Protein AF-A0A542U9J7-F1 (afdb_monomer_lite)

pLDDT: mean 79.76, std 16.8, range [41.09, 98.62]

Structure (mmCIF, N/CA/C/O backbone):
data_AF-A0A542U9J7-F1
#
_entry.id   AF-A0A542U9J7-F1
#
loop_
_atom_site.group_PDB
_atom_site.id
_atom_site.type_symbol
_atom_site.label_atom_id
_atom_site.label_alt_id
_atom_site.label_comp_id
_atom_site.label_asym_id
_atom_site.label_entity_id
_atom_site.label_seq_id
_atom_site.pdbx_PDB_ins_code
_atom_site.Cartn_x
_atom_site.Cartn_y
_atom_site.Cartn_z
_atom_site.occupancy
_atom_site.B_iso_or_equiv
_atom_site.auth_seq_id
_atom_site.auth_comp_id
_atom_site.auth_asym_id
_atom_site.auth_atom_id
_atom_site.pdbx_PDB_model_num
ATOM 1 N N . MET A 1 1 ? -35.632 -12.011 91.589 1.00 42.00 1 MET A N 1
ATOM 2 C CA . MET A 1 1 ? -35.021 -12.302 90.273 1.00 42.00 1 MET A CA 1
ATOM 3 C C . MET A 1 1 ? -36.016 -11.946 89.172 1.00 42.00 1 MET A C 1
ATOM 5 O O . MET A 1 1 ? -36.988 -12.665 89.006 1.00 42.00 1 MET A O 1
ATOM 9 N N . ARG A 1 2 ? -35.834 -10.827 88.462 1.00 41.09 2 ARG A N 1
ATOM 10 C CA . ARG A 1 2 ? -36.598 -10.492 87.246 1.00 41.09 2 ARG A CA 1
ATOM 11 C C . ARG A 1 2 ? -35.637 -9.842 86.249 1.00 41.09 2 ARG A C 1
ATOM 13 O O . ARG A 1 2 ? -35.130 -8.757 86.505 1.00 41.09 2 ARG A O 1
ATOM 20 N N . ARG A 1 3 ? -35.328 -10.577 85.178 1.00 48.44 3 ARG A N 1
ATOM 21 C CA . ARG A 1 3 ? -34.506 -10.151 84.039 1.00 48.44 3 ARG A CA 1
ATOM 22 C C . ARG A 1 3 ? -35.382 -9.305 83.110 1.00 48.44 3 ARG A C 1
ATOM 24 O O . ARG A 1 3 ? -36.470 -9.754 82.761 1.00 48.44 3 ARG A O 1
ATOM 31 N N . VAL A 1 4 ? -34.918 -8.122 82.714 1.00 47.53 4 VAL A N 1
ATOM 32 C CA . VAL A 1 4 ? -35.524 -7.331 81.631 1.00 47.53 4 VAL A CA 1
ATOM 33 C C . VAL A 1 4 ? -34.651 -7.534 80.396 1.00 47.53 4 VAL A C 1
ATOM 35 O O . VAL A 1 4 ? -33.446 -7.299 80.446 1.00 47.53 4 VAL A O 1
ATOM 38 N N . GLY A 1 5 ? -35.251 -8.092 79.344 1.00 42.84 5 GLY A N 1
ATOM 39 C CA . GLY A 1 5 ? -34.585 -8.485 78.105 1.00 42.84 5 GLY A CA 1
ATOM 40 C C . GLY A 1 5 ? -34.333 -7.309 77.165 1.00 42.84 5 GLY A C 1
ATOM 41 O O . GLY A 1 5 ? -35.138 -6.387 77.065 1.00 42.84 5 GLY A O 1
ATOM 42 N N . THR A 1 6 ? -33.202 -7.373 76.474 1.00 47.16 6 THR A N 1
ATOM 43 C CA . THR A 1 6 ? -32.787 -6.499 75.377 1.00 47.16 6 THR A CA 1
ATOM 44 C C . THR A 1 6 ? -33.650 -6.739 74.136 1.00 47.16 6 THR A C 1
ATOM 46 O O . THR A 1 6 ? -33.759 -7.865 73.653 1.00 47.16 6 THR A O 1
ATOM 49 N N . ALA A 1 7 ? -34.257 -5.678 73.601 1.00 47.75 7 ALA A N 1
ATOM 50 C CA . ALA A 1 7 ? -34.942 -5.708 72.313 1.00 47.75 7 ALA A CA 1
ATOM 51 C C . ALA A 1 7 ? -33.919 -5.555 71.175 1.00 47.75 7 ALA A C 1
ATOM 53 O O . ALA A 1 7 ? -33.160 -4.588 71.145 1.00 47.75 7 ALA A O 1
ATOM 54 N N . VAL A 1 8 ? -33.902 -6.509 70.243 1.00 48.94 8 VAL A N 1
ATOM 55 C CA . VAL A 1 8 ? -33.137 -6.442 68.991 1.00 48.94 8 VAL A CA 1
ATOM 56 C C . VAL A 1 8 ? -34.070 -5.920 67.899 1.00 48.94 8 VAL A C 1
ATOM 58 O O . VAL A 1 8 ? -35.086 -6.546 67.606 1.00 48.94 8 VAL A O 1
ATOM 61 N N . LEU A 1 9 ? -33.734 -4.774 67.304 1.00 42.53 9 LEU A N 1
ATOM 62 C CA . LEU A 1 9 ? -34.382 -4.259 66.096 1.00 42.53 9 LEU A CA 1
ATOM 63 C C . LEU A 1 9 ? -33.695 -4.855 64.859 1.00 42.53 9 LEU A C 1
ATOM 65 O O . LEU A 1 9 ? -32.523 -4.588 64.605 1.00 42.53 9 LEU A O 1
ATOM 69 N N . LEU A 1 10 ? -34.439 -5.644 64.084 1.00 44.66 10 LEU A N 1
ATOM 70 C CA . LEU A 1 10 ? -34.073 -6.079 62.735 1.00 44.66 10 LEU A CA 1
ATOM 71 C C . LEU A 1 10 ? -34.612 -5.061 61.722 1.00 44.66 10 LEU A C 1
ATOM 73 O O . LEU A 1 10 ? -35.824 -4.937 61.555 1.00 44.66 10 LEU A O 1
ATOM 77 N N . ALA A 1 11 ? -33.721 -4.341 61.042 1.00 50.03 11 ALA A N 1
ATOM 78 C CA . ALA A 1 11 ? -34.072 -3.503 59.899 1.00 50.03 11 ALA A CA 1
ATOM 79 C C . ALA A 1 11 ? -33.969 -4.333 58.609 1.00 50.03 11 ALA A C 1
ATOM 81 O O . ALA A 1 11 ? -32.883 -4.757 58.219 1.00 50.03 11 ALA A O 1
ATOM 82 N N . VAL A 1 12 ? -35.105 -4.579 57.954 1.00 52.44 12 VAL A N 1
ATOM 83 C CA . VAL A 1 12 ? -35.177 -5.214 56.630 1.00 52.44 12 VAL A CA 1
ATOM 84 C C . VAL A 1 12 ? -35.015 -4.124 55.571 1.00 52.44 12 VAL A C 1
ATOM 86 O O . VAL A 1 12 ? -35.875 -3.257 55.441 1.00 52.44 12 VAL A O 1
ATOM 89 N N . ALA A 1 13 ? -33.916 -4.152 54.816 1.00 55.12 13 ALA A N 1
ATOM 90 C CA . ALA A 1 13 ? -33.718 -3.282 53.660 1.00 55.12 13 ALA A CA 1
ATOM 91 C C . ALA A 1 13 ? -34.294 -3.957 52.403 1.00 55.12 13 ALA A C 1
ATOM 93 O O . ALA A 1 13 ? -33.786 -4.988 51.962 1.00 55.12 13 ALA A O 1
ATOM 94 N N . LEU A 1 14 ? -35.358 -3.388 51.827 1.00 49.91 14 LEU A N 1
ATOM 95 C CA . LEU A 1 14 ? -35.863 -3.787 50.511 1.00 49.91 14 LEU A CA 1
ATOM 96 C C . LEU A 1 14 ? -34.885 -3.300 49.432 1.00 49.91 14 LEU A C 1
ATOM 98 O O . LEU A 1 14 ? -34.768 -2.100 49.187 1.00 49.91 14 LEU A O 1
ATOM 102 N N . GLY A 1 15 ? -34.184 -4.230 48.785 1.00 51.66 15 GLY A N 1
ATOM 103 C CA . GLY A 1 15 ? -33.348 -3.942 47.622 1.00 51.66 15 GLY A CA 1
ATOM 104 C C . GLY A 1 15 ? -34.207 -3.666 46.390 1.00 51.66 15 GLY A C 1
ATOM 105 O O . GLY A 1 15 ? -34.817 -4.581 45.843 1.00 51.66 15 GLY A O 1
ATOM 106 N N . ALA A 1 16 ? -34.250 -2.410 45.944 1.00 57.47 16 ALA A N 1
ATOM 107 C CA . ALA A 1 16 ? -34.792 -2.053 44.639 1.00 57.47 16 ALA A CA 1
ATOM 108 C C . ALA A 1 16 ? -33.795 -2.485 43.552 1.00 57.47 16 ALA A C 1
ATOM 110 O O . ALA A 1 16 ? -32.713 -1.913 43.419 1.00 57.47 16 ALA A O 1
ATOM 111 N N . THR A 1 17 ? -34.141 -3.511 42.780 1.00 56.59 17 THR A N 1
ATOM 112 C CA . THR A 1 17 ? -33.381 -3.920 41.598 1.00 56.59 17 THR A CA 1
ATOM 113 C C . THR A 1 17 ? -33.649 -2.932 40.460 1.00 56.59 17 THR A C 1
ATOM 115 O O . THR A 1 17 ? -34.648 -3.030 39.753 1.00 56.59 17 THR A O 1
ATOM 118 N N . LEU A 1 18 ? -32.761 -1.949 40.276 1.00 49.31 18 LEU A N 1
ATOM 119 C CA . LEU A 1 18 ? -32.784 -1.091 39.090 1.00 49.31 18 LEU A CA 1
ATOM 120 C C . LEU A 1 18 ? -32.340 -1.907 37.868 1.00 49.31 18 LEU A C 1
ATOM 122 O O . LEU A 1 18 ? -31.149 -2.123 37.651 1.00 49.31 18 LEU A O 1
ATOM 126 N N . THR A 1 19 ? -33.287 -2.335 37.037 1.00 53.31 19 THR A N 1
ATOM 127 C CA . THR A 1 19 ? -32.990 -2.793 35.677 1.00 53.31 19 THR A CA 1
ATOM 128 C C . THR A 1 19 ? -32.756 -1.562 34.804 1.00 53.31 19 THR A C 1
ATOM 130 O O . THR A 1 19 ? -33.692 -1.022 34.215 1.00 53.31 19 THR A O 1
ATOM 133 N N . ALA A 1 20 ? -31.521 -1.059 34.769 1.00 51.50 20 ALA A N 1
ATOM 134 C CA . ALA A 1 20 ? -31.159 0.032 33.873 1.00 51.50 20 ALA A CA 1
ATOM 135 C C . ALA A 1 20 ? -31.260 -0.457 32.419 1.00 51.50 20 ALA A C 1
ATOM 137 O O . ALA A 1 20 ? -30.464 -1.280 31.968 1.00 51.50 20 ALA A O 1
ATOM 138 N N . THR A 1 21 ? -32.257 0.029 31.680 1.00 53.38 21 THR A N 1
ATOM 139 C CA . THR A 1 21 ? -32.303 -0.120 30.223 1.00 53.38 21 THR A CA 1
ATOM 140 C C . THR A 1 21 ? -31.124 0.649 29.624 1.00 53.38 21 THR A C 1
ATOM 142 O O . THR A 1 21 ? -30.977 1.829 29.955 1.00 53.38 21 THR A O 1
ATOM 145 N N . PRO A 1 22 ? -30.290 0.047 28.756 1.00 57.44 22 PRO A N 1
ATOM 146 C CA . PRO A 1 22 ? -29.196 0.778 28.132 1.00 57.44 22 PRO A CA 1
ATOM 147 C C . PRO A 1 22 ? -29.770 1.932 27.303 1.00 57.44 22 PRO A C 1
ATOM 149 O O . PRO A 1 22 ? -30.598 1.719 26.414 1.00 57.44 22 PRO A O 1
ATOM 152 N N . ALA A 1 23 ? -29.356 3.158 27.619 1.00 48.00 23 ALA A N 1
ATOM 153 C CA . ALA A 1 23 ? -29.709 4.334 26.840 1.00 48.00 23 ALA A CA 1
ATOM 154 C C . ALA A 1 23 ? -29.014 4.239 25.474 1.00 48.00 23 ALA A C 1
ATOM 156 O O . ALA A 1 23 ? -27.787 4.260 25.398 1.00 48.00 23 ALA A O 1
ATOM 157 N N . ARG A 1 24 ? -29.793 4.110 24.394 1.00 52.44 24 ARG A N 1
ATOM 158 C CA . ARG A 1 24 ? -29.279 4.235 23.027 1.00 52.44 24 ARG A CA 1
ATOM 159 C C . ARG A 1 24 ? -29.248 5.709 22.645 1.00 52.44 24 ARG A C 1
ATOM 161 O O . ARG A 1 24 ? -30.277 6.378 22.674 1.00 52.44 24 ARG A O 1
ATOM 168 N N . ALA A 1 25 ? -28.066 6.214 22.313 1.00 53.56 25 ALA A N 1
ATOM 169 C CA . ALA A 1 25 ? -27.900 7.549 21.759 1.00 53.56 25 ALA A CA 1
ATOM 170 C C . ALA A 1 25 ? -28.110 7.497 20.237 1.00 53.56 25 ALA A C 1
ATOM 172 O O . ALA A 1 25 ? -27.150 7.504 19.472 1.00 53.56 25 ALA A O 1
ATOM 173 N N . ASP A 1 26 ? -29.366 7.430 19.795 1.00 50.00 26 ASP A N 1
ATOM 174 C CA . ASP A 1 26 ? -29.700 7.542 18.374 1.00 50.00 26 ASP A CA 1
ATOM 175 C C . ASP A 1 26 ? -29.824 9.027 17.981 1.00 50.00 26 ASP A C 1
ATOM 177 O O . ASP A 1 26 ? -30.672 9.753 18.498 1.00 50.00 26 ASP A O 1
ATOM 181 N N . GLY A 1 27 ? -28.986 9.494 17.043 1.00 52.22 27 GLY A N 1
ATOM 182 C CA . GLY A 1 27 ? -29.298 10.681 16.226 1.00 52.22 27 GLY A CA 1
ATOM 183 C C . GLY A 1 27 ? -28.497 11.975 16.434 1.00 52.22 27 GLY A C 1
ATOM 184 O O . GLY A 1 27 ? -28.837 12.983 15.813 1.00 52.22 27 GLY A O 1
ATOM 185 N N . ALA A 1 28 ? -27.424 12.007 17.230 1.00 57.47 28 ALA A N 1
ATOM 186 C CA . ALA A 1 28 ? -26.587 13.21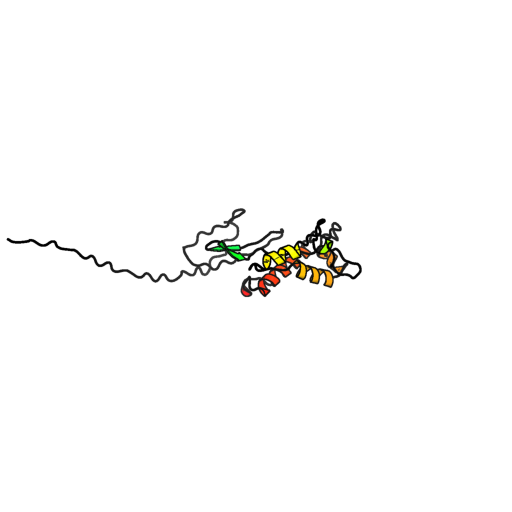0 17.318 1.00 57.47 28 ALA A CA 1
ATOM 187 C C . ALA A 1 28 ? -25.651 13.348 16.097 1.00 57.47 28 ALA A C 1
ATOM 189 O O . ALA A 1 28 ? -24.957 12.408 15.708 1.00 57.47 28 ALA A O 1
ATOM 190 N N . ARG A 1 29 ? -25.605 14.549 15.501 1.00 59.44 29 ARG A N 1
ATOM 191 C CA . ARG A 1 29 ? -24.630 14.934 14.463 1.00 59.44 29 ARG A CA 1
ATOM 192 C C . ARG A 1 29 ? -23.219 14.599 14.956 1.00 59.44 29 ARG A C 1
ATOM 194 O O . ARG A 1 29 ? -22.883 14.998 16.067 1.00 59.44 29 ARG A O 1
ATOM 201 N N . SER A 1 30 ? -22.408 13.897 14.148 1.00 59.28 30 SER A N 1
ATOM 202 C CA . SER A 1 30 ? -21.044 13.517 14.544 1.00 59.28 30 SER A CA 1
ATOM 203 C C . SER A 1 30 ? -20.314 14.737 15.117 1.00 59.28 30 SER A C 1
ATOM 205 O O . SER A 1 30 ? -20.177 15.726 14.391 1.00 59.28 30 SER A O 1
ATOM 207 N N . PRO A 1 31 ? -19.837 14.689 16.373 1.00 63.81 31 PRO A N 1
ATOM 208 C CA . PRO A 1 31 ? -19.303 15.861 17.073 1.00 63.81 31 PRO A CA 1
ATOM 209 C C . PRO A 1 31 ? -18.008 16.439 16.465 1.00 63.81 31 PRO A C 1
ATOM 211 O O . PRO A 1 31 ? -17.494 17.447 16.945 1.00 63.81 31 PRO A O 1
ATOM 214 N N . GLY A 1 32 ? -17.528 15.864 15.355 1.00 64.19 32 GLY A N 1
ATOM 215 C CA . GLY A 1 32 ? -16.431 16.382 14.546 1.00 64.19 32 GLY A CA 1
ATOM 216 C C . GLY A 1 32 ? -15.100 16.406 15.293 1.00 64.19 32 GLY A C 1
ATOM 217 O O . GLY A 1 32 ? -14.996 15.987 16.441 1.00 64.19 32 GLY A O 1
ATOM 218 N N . ILE A 1 33 ? -14.061 16.913 14.629 1.00 71.31 33 ILE A N 1
ATOM 219 C CA . ILE A 1 33 ? -12.724 17.045 15.232 1.00 71.31 33 ILE A CA 1
ATOM 220 C C . ILE A 1 33 ? -12.553 18.334 16.051 1.00 71.31 33 ILE A C 1
ATOM 222 O O . ILE A 1 33 ? -11.471 18.602 16.557 1.00 71.31 33 ILE A O 1
ATOM 226 N N . ALA A 1 34 ? -13.602 19.156 16.167 1.00 71.31 34 ALA A N 1
ATOM 227 C CA . ALA A 1 34 ? -13.535 20.452 16.846 1.00 71.31 34 ALA A CA 1
ATOM 228 C C . ALA A 1 34 ? -13.266 20.323 18.356 1.00 71.31 34 ALA A C 1
ATOM 230 O O . ALA A 1 34 ? -12.690 21.226 18.950 1.00 71.31 34 ALA A O 1
ATOM 231 N N . ASN A 1 35 ? -13.634 19.184 18.952 1.00 71.44 35 ASN A N 1
ATOM 232 C CA . ASN A 1 35 ? -13.383 18.861 20.361 1.00 71.44 35 ASN A CA 1
ATOM 233 C C . ASN A 1 35 ? -12.150 17.956 20.543 1.00 71.44 35 ASN A C 1
ATOM 235 O O . ASN A 1 35 ? -12.051 17.204 21.516 1.00 71.44 35 ASN A O 1
ATOM 239 N N . CYS A 1 36 ? -11.227 17.990 19.579 1.00 78.81 36 CYS A N 1
ATOM 240 C CA . CYS A 1 36 ? -9.985 17.236 19.614 1.00 78.81 36 CYS A CA 1
ATOM 241 C C . CYS A 1 36 ? -8.783 18.151 19.847 1.00 78.81 36 CYS A C 1
ATOM 243 O O . CYS A 1 36 ? -8.650 19.222 19.261 1.00 78.81 36 CYS A O 1
ATOM 245 N N . THR A 1 37 ? -7.878 17.677 20.689 1.00 79.62 37 THR A N 1
ATOM 246 C CA . THR A 1 37 ? -6.488 18.121 20.781 1.00 79.62 37 THR A CA 1
ATOM 247 C C . THR A 1 37 ? -5.627 17.334 19.787 1.00 79.62 37 THR A C 1
ATOM 249 O O . THR A 1 37 ? -6.118 16.445 19.090 1.00 79.62 37 THR A O 1
ATOM 252 N N . THR A 1 38 ? -4.321 17.606 19.757 1.00 71.50 38 THR A N 1
ATOM 253 C CA . THR A 1 38 ? -3.349 16.865 18.937 1.00 71.50 38 THR A CA 1
ATOM 254 C C . THR A 1 38 ? -3.358 15.353 19.190 1.00 71.50 38 THR A C 1
ATOM 256 O O . THR A 1 38 ? -3.011 14.591 18.293 1.00 71.50 38 THR A O 1
ATOM 259 N N . THR A 1 39 ? -3.732 14.902 20.393 1.00 71.50 39 THR A N 1
ATOM 260 C CA . THR A 1 39 ? -3.612 13.489 20.797 1.00 71.50 39 THR A CA 1
ATOM 261 C C . THR A 1 39 ? -4.887 12.878 21.374 1.00 71.50 39 THR A C 1
ATOM 263 O O . THR A 1 39 ? -4.927 11.668 21.581 1.00 71.50 39 THR A O 1
ATOM 266 N N . ALA A 1 40 ? -5.929 13.669 21.638 1.00 74.12 40 ALA A N 1
ATOM 267 C CA . ALA A 1 40 ? -7.152 13.178 22.271 1.00 74.12 40 ALA A CA 1
ATOM 268 C C . ALA A 1 40 ? -8.387 13.981 21.858 1.00 74.12 40 ALA A C 1
ATOM 270 O O . ALA A 1 40 ? -8.348 15.210 21.831 1.00 74.12 40 ALA A O 1
ATOM 271 N N . CYS A 1 41 ? -9.495 13.282 21.613 1.00 76.88 41 CYS A N 1
ATOM 272 C CA . CYS A 1 41 ? -10.828 13.859 21.454 1.00 76.88 41 CYS A CA 1
ATOM 273 C C . CYS A 1 41 ? -11.669 13.548 22.692 1.00 76.88 41 CYS A C 1
ATOM 275 O O . CYS A 1 41 ? -11.697 12.397 23.130 1.00 76.88 41 CYS A O 1
ATOM 277 N N . HIS A 1 42 ? -12.377 14.544 23.226 1.00 76.62 42 HIS A N 1
ATOM 278 C CA . HIS A 1 42 ? -13.311 14.355 24.337 1.00 76.62 42 HIS A CA 1
ATOM 279 C C . HIS A 1 42 ? -14.725 14.746 23.913 1.00 76.62 42 HIS A C 1
ATOM 281 O O . HIS A 1 42 ? -14.934 15.778 23.278 1.00 76.62 42 HIS A O 1
ATOM 287 N N . PHE A 1 43 ? -15.699 13.916 24.280 1.00 78.69 43 PHE A N 1
ATOM 288 C CA . PHE A 1 43 ? -17.110 14.138 23.989 1.00 78.69 43 PHE A CA 1
ATOM 289 C C . PHE A 1 43 ? -17.902 14.027 25.289 1.00 78.69 43 PHE A C 1
ATOM 291 O O . PHE A 1 43 ? -17.767 13.036 26.004 1.00 78.69 43 PHE A O 1
ATOM 298 N N . ASP A 1 44 ? -18.699 15.050 25.593 1.00 80.88 44 ASP A N 1
ATOM 299 C CA . ASP A 1 44 ? -19.576 15.073 26.763 1.00 80.88 44 ASP A CA 1
ATOM 300 C C . ASP A 1 44 ? -20.868 14.312 26.435 1.00 80.88 44 ASP A C 1
ATOM 302 O O . ASP A 1 44 ? -21.792 14.842 25.815 1.00 80.88 44 ASP A O 1
ATOM 306 N N . VAL A 1 45 ? -20.875 13.017 26.752 1.00 80.25 45 VAL A N 1
ATOM 307 C CA . VAL A 1 45 ? -22.009 12.104 26.564 1.00 80.25 45 VAL A CA 1
ATOM 308 C C . VAL A 1 45 ? -22.360 11.444 27.904 1.00 80.25 45 VAL A C 1
ATOM 310 O O . VAL A 1 45 ? -21.476 11.300 28.751 1.00 80.25 45 VAL A O 1
ATOM 313 N N . PRO A 1 46 ? -23.627 11.039 28.131 1.00 84.25 46 PRO A N 1
ATOM 314 C CA . PRO A 1 46 ? -24.008 10.317 29.345 1.00 84.25 46 PRO A CA 1
ATOM 315 C C . PRO A 1 46 ? -23.167 9.044 29.600 1.00 84.25 46 PRO A C 1
ATOM 317 O O . PRO A 1 46 ? -22.438 8.571 28.737 1.00 84.25 46 PRO A O 1
ATOM 320 N N . PRO A 1 47 ? -23.247 8.420 30.780 1.00 81.31 47 PRO A N 1
ATOM 321 C CA . PRO A 1 47 ? -22.696 7.078 30.957 1.00 81.31 47 PRO A CA 1
ATOM 322 C C . PRO A 1 47 ? -23.482 6.049 30.124 1.00 81.31 47 PRO A C 1
ATOM 324 O O . PRO A 1 47 ? -24.713 6.021 30.180 1.00 81.31 47 PRO A O 1
ATOM 327 N N . GLY A 1 48 ? -22.793 5.177 29.381 1.00 82.06 48 GLY A N 1
ATOM 328 C CA . GLY A 1 48 ? -23.445 4.157 28.553 1.00 82.06 48 GLY A CA 1
ATOM 329 C C . GLY A 1 48 ? -22.497 3.364 27.651 1.00 82.06 48 GLY A C 1
ATOM 330 O O . GLY A 1 48 ? -21.286 3.582 27.647 1.00 82.06 48 GLY A O 1
ATOM 331 N N . THR A 1 49 ? -23.064 2.431 26.884 1.00 80.62 49 THR A N 1
ATOM 332 C CA . THR A 1 49 ? -22.370 1.717 25.802 1.00 80.62 49 THR A CA 1
ATOM 333 C C . THR A 1 49 ? -22.570 2.478 24.498 1.00 80.62 49 THR A C 1
ATOM 335 O O . THR A 1 49 ? -23.701 2.813 24.150 1.00 80.62 49 THR A O 1
ATOM 338 N N . TYR A 1 50 ? -21.480 2.730 23.777 1.00 77.75 50 TYR A N 1
ATOM 339 C CA . TYR A 1 50 ? -21.475 3.567 22.581 1.00 77.75 50 TYR A CA 1
ATOM 340 C C . TYR A 1 50 ? -20.947 2.816 21.365 1.00 77.75 50 TYR A C 1
ATOM 342 O O . TYR A 1 50 ? -19.886 2.197 21.434 1.00 77.75 50 TYR A O 1
ATOM 350 N N . ASP A 1 51 ? -21.639 2.967 20.236 1.00 76.19 51 ASP A N 1
ATOM 351 C CA . ASP A 1 51 ? -21.102 2.626 18.923 1.00 76.19 51 ASP A CA 1
ATOM 352 C C . ASP A 1 51 ? -20.267 3.805 18.409 1.00 76.19 51 ASP A C 1
ATOM 354 O O . ASP A 1 51 ? -20.786 4.857 18.028 1.00 76.19 51 ASP A O 1
ATOM 358 N N . VAL A 1 52 ? -18.943 3.647 18.426 1.00 77.25 52 VAL A N 1
ATOM 359 C CA . VAL A 1 52 ? -18.004 4.693 18.008 1.00 77.25 52 VAL A CA 1
ATOM 360 C C . VAL A 1 52 ? -17.545 4.428 16.578 1.00 77.25 52 VAL A C 1
ATOM 362 O O . VAL A 1 52 ? -16.852 3.452 16.305 1.00 77.25 52 VAL A O 1
ATOM 365 N N . THR A 1 53 ? -17.890 5.331 15.659 1.00 75.69 53 THR A N 1
ATOM 366 C CA . THR A 1 53 ? -17.365 5.318 14.285 1.00 75.69 53 THR A CA 1
ATOM 367 C C . THR A 1 53 ? -16.261 6.362 14.141 1.00 75.69 53 THR A C 1
ATOM 369 O O . THR A 1 53 ? -16.502 7.553 14.341 1.00 75.69 53 THR A O 1
ATOM 372 N N . VAL A 1 54 ? -15.060 5.933 13.749 1.00 77.00 54 VAL A N 1
ATOM 373 C CA . VAL A 1 54 ? -13.917 6.815 13.465 1.00 77.00 54 VAL A CA 1
ATOM 374 C C . VAL A 1 54 ? -13.516 6.729 11.997 1.00 77.00 54 VAL A C 1
ATOM 376 O O . VAL A 1 54 ? -13.612 5.674 11.374 1.00 77.00 54 VAL A O 1
ATOM 379 N N . ARG A 1 55 ? -13.042 7.844 11.433 1.00 77.19 55 ARG A N 1
ATOM 380 C CA . ARG A 1 55 ? -12.399 7.864 10.115 1.00 77.19 55 ARG A CA 1
ATOM 381 C C . ARG A 1 55 ? -10.895 7.984 10.312 1.00 77.19 55 ARG A C 1
ATOM 383 O O . ARG A 1 55 ? -10.434 8.993 10.836 1.00 77.19 55 ARG A O 1
ATOM 390 N N . LEU A 1 56 ? -10.169 6.959 9.885 1.00 76.94 56 LEU A N 1
ATOM 391 C CA . LEU A 1 56 ? -8.716 6.868 9.997 1.00 76.94 56 LEU A CA 1
ATOM 392 C C . LEU A 1 56 ? -8.048 7.296 8.688 1.00 76.94 56 LEU A C 1
ATOM 394 O O . LEU A 1 56 ? -8.618 7.117 7.610 1.00 76.94 56 LEU A O 1
ATOM 398 N N . GLY A 1 57 ? -6.835 7.836 8.799 1.00 70.88 57 GLY A N 1
ATOM 399 C CA . GLY A 1 57 ? -6.053 8.327 7.667 1.00 70.88 57 GLY A CA 1
ATOM 400 C C . GLY A 1 57 ? -6.399 9.756 7.228 1.00 70.88 57 GLY A C 1
ATOM 401 O O . GLY A 1 57 ? -7.443 10.323 7.556 1.00 70.88 57 GLY A O 1
ATOM 402 N N . GLY A 1 58 ? -5.481 10.350 6.468 1.00 70.00 58 GLY A N 1
ATOM 403 C CA . GLY A 1 58 ? -5.575 11.701 5.921 1.00 70.00 58 GLY A CA 1
ATOM 404 C C . GLY A 1 58 ? -4.615 11.878 4.743 1.00 70.00 58 GLY A C 1
ATOM 405 O O . GLY A 1 58 ? -4.034 10.911 4.264 1.00 70.00 58 GLY A O 1
ATOM 406 N N . ALA A 1 59 ? -4.428 13.113 4.270 1.00 63.72 59 ALA A N 1
ATOM 407 C CA . ALA A 1 59 ? -3.508 13.396 3.158 1.00 63.72 59 ALA A CA 1
ATOM 408 C C . ALA A 1 59 ? -2.020 13.175 3.513 1.00 63.72 59 ALA A C 1
ATOM 410 O O . ALA A 1 59 ? -1.161 13.181 2.635 1.00 63.72 59 ALA A O 1
ATOM 411 N N . THR A 1 60 ? -1.715 13.006 4.799 1.00 60.78 60 THR A N 1
ATOM 412 C CA . THR A 1 60 ? -0.371 12.794 5.338 1.00 60.78 60 THR A CA 1
ATOM 413 C C . THR A 1 60 ? -0.224 11.367 5.850 1.00 60.78 60 THR A C 1
ATOM 415 O O . THR A 1 60 ? -1.158 10.827 6.442 1.00 60.78 60 THR A O 1
ATOM 418 N N . ALA A 1 61 ? 0.959 10.778 5.677 1.00 62.19 61 ALA A N 1
ATOM 419 C CA . ALA A 1 61 ? 1.266 9.457 6.217 1.00 62.19 61 ALA A CA 1
ATOM 420 C C . ALA A 1 61 ? 1.186 9.445 7.756 1.00 62.19 61 ALA A C 1
ATOM 422 O O . ALA A 1 61 ? 1.672 10.367 8.413 1.00 62.19 61 ALA A O 1
ATOM 423 N N . SER A 1 62 ? 0.592 8.394 8.322 1.00 65.62 62 SER A N 1
ATOM 424 C CA . SER A 1 62 ? 0.460 8.192 9.769 1.00 65.62 62 SER A CA 1
ATOM 425 C C . SER A 1 62 ? 0.450 6.705 10.114 1.00 65.62 62 SER A C 1
ATOM 427 O O . SER A 1 62 ? -0.162 5.921 9.390 1.00 65.62 62 SER A O 1
ATOM 429 N N . GLY A 1 63 ? 1.055 6.343 11.246 1.00 67.81 63 GLY A N 1
ATOM 430 C CA . GLY A 1 63 ? 0.759 5.083 11.931 1.00 67.81 63 GLY A CA 1
ATOM 431 C C . GLY A 1 63 ? -0.624 5.139 12.581 1.00 67.81 63 GLY A C 1
ATOM 432 O O . GLY A 1 63 ? -1.103 6.224 12.929 1.00 67.81 63 GLY A O 1
ATOM 433 N N . THR A 1 64 ? -1.332 4.016 12.678 1.00 73.25 64 THR A N 1
ATOM 434 C CA . THR A 1 64 ? -2.682 3.993 13.260 1.00 73.25 64 THR A CA 1
ATOM 435 C C . THR A 1 64 ? -2.932 2.705 14.024 1.00 73.25 64 THR A C 1
ATOM 437 O O . THR A 1 64 ? -3.041 1.631 13.440 1.00 73.25 64 THR A O 1
ATOM 440 N N . SER A 1 65 ? -3.124 2.851 15.330 1.00 75.62 65 SER A N 1
ATOM 441 C CA . SER A 1 65 ? -3.671 1.832 16.219 1.00 75.62 65 SER A CA 1
ATOM 442 C C . SER A 1 65 ? -4.895 2.385 16.944 1.00 75.62 65 SER A C 1
ATOM 444 O O . SER A 1 65 ? -5.028 3.594 17.149 1.00 75.62 65 SER A O 1
ATOM 446 N N . ILE A 1 66 ? -5.809 1.499 17.333 1.00 78.25 66 ILE A N 1
ATOM 447 C CA . ILE A 1 66 ? -6.951 1.847 18.183 1.00 78.25 66 ILE A CA 1
ATOM 448 C C . ILE A 1 66 ? -6.942 0.914 19.381 1.00 78.25 66 ILE A C 1
ATOM 450 O O . ILE A 1 66 ? -6.906 -0.306 19.229 1.00 78.25 66 ILE A O 1
ATOM 454 N N . THR A 1 67 ? -7.046 1.493 20.574 1.00 78.06 67 THR A N 1
ATOM 455 C CA . THR A 1 67 ? -7.339 0.752 21.800 1.00 78.06 67 THR A CA 1
ATOM 456 C C . THR A 1 67 ? -8.651 1.246 22.400 1.00 78.06 67 THR A C 1
ATOM 458 O O . THR A 1 67 ? -9.004 2.418 22.279 1.00 78.06 67 THR A O 1
ATOM 461 N N . GLY A 1 68 ? -9.396 0.328 23.001 1.00 77.50 68 GLY A N 1
ATOM 462 C CA . GLY A 1 68 ? -10.610 0.582 23.768 1.00 77.50 68 GLY A CA 1
ATOM 463 C C . GLY A 1 68 ? -10.435 0.103 25.204 1.00 77.50 68 GLY A C 1
ATOM 464 O O . GLY A 1 68 ? -9.330 -0.264 25.596 1.00 77.50 68 GLY A O 1
ATOM 465 N N . GLU A 1 69 ? -11.520 0.127 25.978 1.00 81.81 69 GLU A N 1
ATOM 466 C CA . GLU A 1 69 ? -11.643 -0.352 27.365 1.00 81.81 69 GLU A CA 1
ATOM 467 C C . GLU A 1 69 ? -10.489 -1.248 27.865 1.00 81.81 69 GLU A C 1
ATOM 469 O O . GLU A 1 69 ? -10.191 -2.299 27.294 1.00 81.81 69 GLU A O 1
ATOM 474 N N . THR A 1 70 ? -9.833 -0.831 28.953 1.00 79.8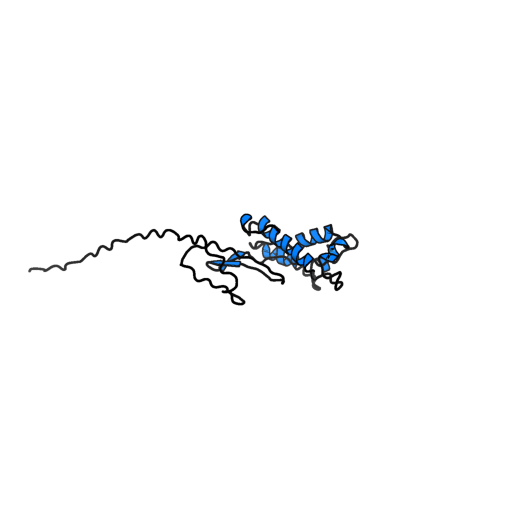1 70 THR A N 1
ATOM 475 C CA . THR A 1 70 ? -8.714 -1.568 29.577 1.00 79.81 70 THR A CA 1
ATOM 476 C C . THR A 1 70 ? -7.552 -1.850 28.605 1.00 79.81 70 THR A C 1
ATOM 478 O O . THR A 1 70 ? -6.875 -2.869 28.694 1.00 79.81 70 THR A O 1
ATOM 481 N N . ARG A 1 71 ? -7.289 -0.918 27.673 1.00 75.88 71 ARG A N 1
ATOM 482 C CA . ARG A 1 71 ? -6.247 -1.016 26.627 1.00 75.88 71 ARG A CA 1
ATOM 483 C C . ARG A 1 71 ? -6.420 -2.217 25.695 1.00 75.88 71 ARG A C 1
ATOM 485 O O . ARG A 1 71 ? -5.450 -2.678 25.094 1.00 75.88 71 ARG A O 1
ATOM 492 N N . ARG A 1 72 ? -7.643 -2.721 25.543 1.00 77.50 72 ARG A N 1
ATOM 493 C CA . ARG A 1 72 ? -7.935 -3.761 24.561 1.00 77.50 72 ARG A CA 1
ATOM 494 C C . ARG A 1 72 ? -7.641 -3.220 23.164 1.00 77.50 72 ARG A C 1
ATOM 496 O O . ARG A 1 72 ? -8.222 -2.213 22.768 1.00 77.50 72 ARG A O 1
ATOM 503 N N . SER A 1 73 ? -6.759 -3.879 22.417 1.00 75.12 73 SER A N 1
ATOM 504 C CA . SER A 1 73 ? -6.510 -3.527 21.016 1.00 75.12 73 SER A CA 1
ATOM 505 C C . SER A 1 73 ? -7.782 -3.761 20.198 1.00 75.12 73 SER A C 1
ATOM 507 O O . SER A 1 73 ? -8.301 -4.877 20.159 1.00 75.12 73 SER A O 1
ATOM 509 N N . LEU A 1 74 ? -8.314 -2.691 19.608 1.00 75.25 74 LEU A N 1
ATOM 510 C CA . LEU A 1 74 ? -9.440 -2.724 18.671 1.00 75.25 74 LEU A CA 1
ATOM 511 C C . LEU A 1 74 ? -8.946 -2.734 17.221 1.00 75.25 74 LEU A C 1
ATOM 513 O O . LEU A 1 74 ? -9.582 -3.336 16.367 1.00 75.25 74 LEU A O 1
ATOM 517 N N . LEU A 1 75 ? -7.809 -2.083 16.959 1.00 77.31 75 LEU A N 1
ATOM 518 C CA . LEU A 1 75 ? -7.093 -2.121 15.688 1.00 77.31 75 LEU A CA 1
ATOM 519 C C . LEU A 1 75 ? -5.589 -2.200 15.994 1.00 77.31 75 LEU A C 1
ATOM 521 O O . LEU A 1 75 ? -5.012 -1.182 16.394 1.00 77.31 75 LEU A O 1
ATOM 525 N N . PRO A 1 76 ? -4.955 -3.378 15.864 1.00 67.62 76 PRO A N 1
ATOM 526 C CA . PRO A 1 76 ? -3.522 -3.511 16.074 1.00 67.62 76 PRO A CA 1
ATOM 527 C C . PRO A 1 76 ? -2.747 -2.858 14.928 1.00 67.62 76 PRO A C 1
ATOM 529 O O . PRO A 1 76 ? -3.127 -2.955 13.763 1.00 67.62 76 PRO A O 1
ATOM 532 N N . GLU A 1 77 ? -1.627 -2.225 15.263 1.00 64.94 77 GLU A N 1
ATOM 533 C CA . GLU A 1 77 ? -0.675 -1.719 14.280 1.00 64.94 77 GLU A CA 1
ATOM 534 C C . GLU A 1 77 ? 0.428 -2.760 14.091 1.00 64.94 77 GLU A C 1
ATOM 536 O O . GLU A 1 77 ? 1.395 -2.822 14.847 1.00 64.94 77 GLU A O 1
ATOM 541 N N . THR A 1 78 ? 0.268 -3.644 13.108 1.00 67.69 78 THR A N 1
ATOM 542 C CA . THR A 1 78 ? 1.357 -4.531 12.679 1.00 67.69 78 THR A CA 1
ATOM 543 C C . THR A 1 78 ? 1.276 -4.728 11.174 1.00 67.69 78 THR A C 1
ATOM 545 O O . THR A 1 78 ? 0.624 -5.635 10.655 1.00 67.69 78 THR A O 1
ATOM 548 N N . ALA A 1 79 ? 1.933 -3.816 10.465 1.00 77.38 79 ALA A N 1
ATOM 549 C CA . ALA A 1 79 ? 2.138 -3.906 9.033 1.00 77.38 79 ALA A CA 1
ATOM 550 C C . ALA A 1 79 ? 3.613 -4.195 8.754 1.00 77.38 79 ALA A C 1
ATOM 552 O O . ALA A 1 79 ? 4.505 -3.541 9.298 1.00 77.38 79 ALA A O 1
ATOM 553 N N . VAL A 1 80 ? 3.870 -5.168 7.885 1.00 83.88 80 VAL A N 1
ATOM 554 C CA . VAL A 1 80 ? 5.201 -5.347 7.291 1.00 83.88 80 VAL A CA 1
ATOM 555 C C . VAL A 1 80 ? 5.479 -4.128 6.386 1.00 83.88 80 VAL A C 1
ATOM 557 O O . VAL A 1 80 ? 4.529 -3.602 5.810 1.00 83.88 80 VAL A O 1
ATOM 560 N N . PRO A 1 81 ? 6.713 -3.607 6.250 1.00 91.50 81 PRO A N 1
ATOM 561 C CA . PRO A 1 81 ? 6.992 -2.489 5.344 1.00 91.50 81 PRO A CA 1
ATOM 562 C C . PRO A 1 81 ? 6.608 -2.774 3.882 1.00 91.50 81 PRO A C 1
ATOM 564 O O . PRO A 1 81 ? 6.532 -3.919 3.442 1.00 91.50 81 PRO A O 1
ATOM 567 N N . ILE A 1 82 ? 6.410 -1.711 3.105 1.00 95.56 82 ILE A N 1
ATOM 568 C CA . ILE A 1 82 ? 6.223 -1.787 1.647 1.00 95.56 82 ILE A CA 1
ATOM 569 C C . ILE A 1 82 ? 7.547 -2.094 0.936 1.00 95.56 82 ILE A C 1
ATOM 571 O O . ILE A 1 82 ? 8.608 -1.735 1.445 1.00 95.56 82 ILE A O 1
ATOM 575 N N . VAL A 1 83 ? 7.501 -2.676 -0.266 1.00 97.69 83 VAL A N 1
ATOM 576 C CA . VAL A 1 83 ? 8.709 -2.898 -1.085 1.00 97.69 83 VAL A CA 1
ATOM 577 C C . VAL A 1 83 ? 9.299 -1.605 -1.654 1.00 97.69 83 VAL A C 1
ATOM 579 O O . VAL A 1 83 ? 8.583 -0.642 -1.954 1.00 97.69 83 VAL A O 1
ATOM 582 N N . ARG A 1 84 ? 10.615 -1.611 -1.901 1.00 98.06 84 ARG A N 1
ATOM 583 C CA . ARG A 1 84 ? 11.267 -0.618 -2.774 1.00 98.06 84 ARG A CA 1
ATOM 584 C C . ARG A 1 84 ? 11.186 -1.067 -4.233 1.00 98.06 84 ARG A C 1
ATOM 586 O O . ARG A 1 84 ? 11.350 -2.248 -4.525 1.00 98.06 84 ARG A O 1
ATOM 593 N N . ARG A 1 85 ? 11.012 -0.120 -5.162 1.00 97.88 85 ARG A N 1
ATOM 594 C CA . ARG A 1 85 ? 10.953 -0.354 -6.618 1.00 97.88 85 ARG A CA 1
ATOM 595 C C . ARG A 1 85 ? 12.341 -0.652 -7.202 1.00 97.88 85 ARG A C 1
ATOM 597 O O . ARG A 1 85 ? 12.887 0.134 -7.977 1.00 97.88 85 ARG A O 1
ATOM 604 N N . TRP A 1 86 ? 12.932 -1.769 -6.788 1.00 97.94 86 TRP A N 1
ATOM 605 C CA . TRP A 1 86 ? 14.262 -2.218 -7.195 1.00 97.94 86 TRP A CA 1
ATOM 606 C C . TRP A 1 86 ? 14.156 -3.534 -7.962 1.00 97.94 86 TRP A C 1
ATOM 608 O O . TRP A 1 86 ? 14.240 -4.612 -7.384 1.00 97.94 86 TRP A O 1
ATOM 618 N N . PHE A 1 87 ? 13.911 -3.435 -9.265 1.00 98.38 87 PHE A N 1
ATOM 619 C CA . PHE A 1 87 ? 13.715 -4.600 -10.121 1.00 98.38 87 PHE A CA 1
ATOM 620 C C . PHE A 1 87 ? 15.024 -5.327 -10.421 1.00 98.38 87 PHE A C 1
ATOM 622 O O . PHE A 1 87 ? 16.039 -4.709 -10.750 1.00 98.38 87 PHE A O 1
ATOM 629 N N . ASN A 1 88 ? 14.955 -6.650 -10.366 1.00 98.12 88 ASN A N 1
ATOM 630 C CA . ASN A 1 88 ? 15.896 -7.553 -11.003 1.00 98.12 88 ASN A CA 1
ATOM 631 C C . ASN A 1 88 ? 15.710 -7.523 -12.531 1.00 98.12 88 ASN A C 1
ATOM 633 O O . ASN A 1 88 ? 14.708 -7.030 -13.055 1.00 98.12 88 ASN A O 1
ATOM 637 N N . ALA A 1 89 ? 16.673 -8.092 -13.260 1.00 97.06 89 ALA A N 1
ATOM 638 C CA . ALA A 1 89 ? 16.603 -8.194 -14.720 1.00 97.06 89 ALA A CA 1
ATOM 639 C C . ALA A 1 89 ? 15.431 -9.065 -15.214 1.00 97.06 89 ALA A C 1
ATOM 641 O O . ALA A 1 89 ? 14.955 -8.873 -16.328 1.00 97.06 89 ALA A O 1
ATOM 642 N N . ASP A 1 90 ? 14.956 -9.994 -14.384 1.00 96.56 90 ASP A N 1
ATOM 643 C CA . ASP A 1 90 ? 13.806 -10.861 -14.658 1.00 96.56 90 ASP A CA 1
ATOM 644 C C . ASP A 1 90 ? 12.449 -10.202 -14.339 1.00 96.56 90 ASP A C 1
ATOM 646 O O . ASP A 1 90 ? 11.405 -10.823 -14.517 1.00 96.56 90 ASP A O 1
ATOM 650 N N . GLY A 1 91 ? 12.447 -8.943 -13.887 1.00 96.31 91 GLY A N 1
ATOM 651 C CA . GLY A 1 91 ? 11.232 -8.216 -13.527 1.00 96.31 91 GLY A CA 1
ATOM 652 C C . GLY A 1 91 ? 10.706 -8.515 -12.123 1.00 96.31 91 GLY A C 1
ATOM 653 O O . GLY A 1 91 ? 9.664 -7.975 -11.757 1.00 96.31 91 GLY A O 1
ATOM 654 N N . THR A 1 92 ? 11.424 -9.303 -11.321 1.00 98.00 92 THR A N 1
ATOM 655 C CA . THR A 1 92 ? 11.073 -9.548 -9.919 1.00 98.00 92 THR A CA 1
ATOM 656 C C . THR A 1 92 ? 11.673 -8.501 -8.979 1.00 98.00 92 THR A C 1
ATOM 658 O O . THR A 1 92 ? 12.615 -7.776 -9.306 1.00 98.00 92 THR A O 1
ATOM 661 N N . LEU A 1 93 ? 11.140 -8.443 -7.767 1.00 98.19 93 LEU A N 1
ATOM 662 C CA . LEU A 1 93 ? 11.646 -7.699 -6.618 1.00 98.19 93 LEU A CA 1
ATOM 663 C C . LEU A 1 93 ? 12.319 -8.628 -5.593 1.00 98.19 93 LEU A C 1
ATOM 665 O O . LEU A 1 93 ? 12.420 -8.290 -4.416 1.00 98.19 93 LEU A O 1
ATOM 669 N N . ASP A 1 94 ? 12.763 -9.814 -6.014 1.00 96.62 94 ASP A N 1
ATOM 670 C CA . ASP A 1 94 ? 13.422 -10.805 -5.154 1.00 96.62 94 ASP A CA 1
ATOM 671 C C . ASP A 1 94 ? 14.904 -10.479 -4.960 1.00 96.62 94 ASP A C 1
ATOM 673 O O . ASP A 1 94 ? 15.805 -11.195 -5.391 1.00 96.62 94 ASP A O 1
ATOM 677 N N . ASN A 1 95 ? 15.171 -9.331 -4.345 1.00 97.12 95 ASN A N 1
ATOM 678 C CA . ASN A 1 95 ? 16.508 -8.927 -3.933 1.00 97.12 95 ASN A CA 1
ATOM 679 C C . ASN A 1 95 ? 16.463 -8.176 -2.602 1.00 97.12 95 ASN A C 1
ATOM 681 O O . ASN A 1 95 ? 15.452 -7.586 -2.219 1.00 97.12 95 ASN A O 1
ATOM 685 N N . GLY A 1 96 ? 17.601 -8.156 -1.907 1.00 97.06 96 GLY A N 1
ATOM 686 C CA . GLY A 1 96 ? 17.685 -7.568 -0.574 1.00 97.06 96 GLY A CA 1
ATOM 687 C C . GLY A 1 96 ? 17.348 -6.075 -0.523 1.00 97.06 96 GLY A C 1
ATOM 688 O O . GLY A 1 96 ? 16.786 -5.613 0.461 1.00 97.06 96 GLY A O 1
ATOM 689 N N . THR A 1 97 ? 17.616 -5.306 -1.584 1.00 96.50 97 THR A N 1
ATOM 690 C CA . THR A 1 97 ? 17.267 -3.874 -1.598 1.00 96.50 97 THR A CA 1
ATOM 691 C C . THR A 1 97 ? 15.758 -3.662 -1.671 1.00 96.50 97 THR A C 1
ATOM 693 O O . THR A 1 97 ? 15.228 -2.833 -0.930 1.00 96.50 97 THR A O 1
ATOM 696 N N . ALA A 1 98 ? 15.063 -4.411 -2.527 1.00 97.25 98 ALA A N 1
ATOM 697 C CA . ALA A 1 98 ? 13.611 -4.357 -2.638 1.00 97.25 98 ALA A CA 1
ATOM 698 C C . ALA A 1 98 ? 12.906 -4.852 -1.364 1.00 97.25 98 ALA A C 1
ATOM 700 O O . ALA A 1 98 ? 11.906 -4.256 -0.961 1.00 97.25 98 ALA A O 1
ATOM 701 N N . LEU A 1 99 ? 13.473 -5.873 -0.709 1.00 96.94 99 LEU A N 1
ATOM 702 C CA . LEU A 1 99 ? 12.942 -6.526 0.494 1.00 96.94 99 LEU A CA 1
ATOM 703 C C . LEU A 1 99 ? 13.486 -5.960 1.820 1.00 96.94 99 LEU A C 1
ATOM 705 O O . LEU A 1 99 ? 13.306 -6.566 2.868 1.00 96.94 99 LEU A O 1
ATOM 709 N N . LEU A 1 100 ? 14.121 -4.782 1.803 1.00 96.38 100 LEU A N 1
ATOM 710 C CA . LEU A 1 100 ? 14.598 -4.088 3.011 1.00 96.38 100 LEU A CA 1
ATOM 711 C C . LEU A 1 100 ? 15.567 -4.921 3.871 1.00 96.38 100 LEU A C 1
ATOM 713 O O . LEU A 1 100 ? 15.602 -4.790 5.096 1.00 96.38 100 LEU A O 1
ATOM 717 N N . VAL A 1 101 ? 16.397 -5.733 3.222 1.00 97.06 101 VAL A N 1
ATOM 718 C CA . VAL A 1 101 ? 17.533 -6.399 3.853 1.00 97.06 101 VAL A CA 1
ATOM 719 C C . VAL A 1 101 ? 18.634 -5.365 4.078 1.00 97.06 101 VAL A C 1
ATOM 721 O O . VAL A 1 101 ? 19.088 -4.703 3.140 1.00 97.06 101 VAL A O 1
ATOM 724 N N . ASN A 1 102 ? 19.047 -5.183 5.332 1.00 93.44 102 ASN A N 1
ATOM 725 C CA . ASN A 1 102 ? 20.080 -4.205 5.675 1.00 93.44 102 ASN A CA 1
ATOM 726 C C . ASN A 1 102 ? 21.499 -4.713 5.339 1.00 93.44 102 ASN A C 1
ATOM 728 O O . ASN A 1 102 ? 21.700 -5.854 4.927 1.00 93.44 102 ASN A O 1
ATOM 732 N N . SER A 1 103 ? 22.516 -3.872 5.549 1.00 92.62 103 SER A N 1
ATOM 733 C CA . SER A 1 103 ? 23.921 -4.218 5.275 1.00 92.62 103 SER A CA 1
ATOM 734 C C . SER A 1 103 ? 24.489 -5.342 6.153 1.00 92.62 103 SER A C 1
ATOM 736 O O . SER A 1 103 ? 25.552 -5.867 5.839 1.00 92.62 103 SER A O 1
ATOM 738 N N . LEU A 1 104 ? 23.797 -5.716 7.233 1.00 95.00 104 LEU A N 1
ATOM 739 C CA . LEU A 1 104 ? 24.136 -6.854 8.090 1.00 95.00 104 LEU A CA 1
ATOM 740 C C . LEU A 1 104 ? 23.433 -8.149 7.645 1.00 95.00 104 LEU A C 1
ATOM 742 O O . LEU A 1 104 ? 23.585 -9.175 8.301 1.00 95.00 104 LEU A O 1
ATOM 746 N N . GLY A 1 105 ? 22.652 -8.113 6.559 1.00 93.00 105 GLY A N 1
ATOM 747 C CA . GLY A 1 105 ? 21.879 -9.256 6.070 1.00 93.00 105 GLY A CA 1
ATOM 748 C C . GLY A 1 105 ? 20.568 -9.496 6.824 1.00 93.00 105 GLY A C 1
ATOM 749 O O . GLY A 1 105 ? 19.946 -10.536 6.633 1.00 93.00 105 GLY A O 1
ATOM 750 N N . VAL A 1 106 ? 20.132 -8.560 7.674 1.00 95.8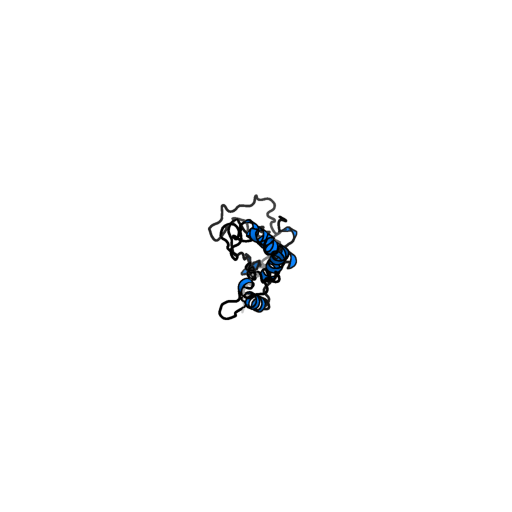1 106 VAL A N 1
ATOM 751 C CA . VAL A 1 106 ? 18.871 -8.693 8.417 1.00 95.81 106 VAL A CA 1
ATOM 752 C C . VAL A 1 106 ? 17.700 -8.343 7.507 1.00 95.81 106 VAL A C 1
ATOM 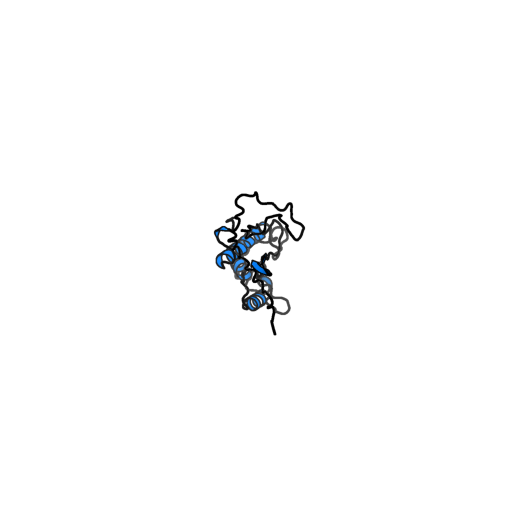754 O O . VAL A 1 106 ? 17.589 -7.201 7.058 1.00 95.81 106 VAL A O 1
ATOM 757 N N . ASP A 1 107 ? 16.827 -9.321 7.279 1.00 95.44 107 ASP A N 1
ATOM 758 C CA . ASP A 1 107 ? 15.566 -9.197 6.547 1.00 95.44 107 ASP A CA 1
ATOM 759 C C . ASP A 1 107 ? 14.465 -8.682 7.487 1.00 95.44 107 ASP A C 1
ATOM 761 O O . ASP A 1 107 ? 13.933 -9.416 8.324 1.00 95.44 107 ASP A O 1
ATOM 765 N N . LEU A 1 108 ? 14.155 -7.386 7.382 1.00 94.12 108 LEU A N 1
ATOM 766 C CA . LEU A 1 108 ? 13.143 -6.745 8.220 1.00 94.12 108 LEU A CA 1
ATOM 767 C C . LEU A 1 108 ? 11.747 -7.385 8.048 1.00 94.12 108 LEU A C 1
ATOM 769 O O . LEU A 1 108 ? 11.123 -7.681 9.072 1.00 94.12 108 LEU A O 1
ATOM 773 N N . PRO A 1 109 ? 11.244 -7.643 6.821 1.00 94.62 109 PRO A N 1
ATOM 774 C CA . PRO A 1 109 ? 10.016 -8.406 6.628 1.00 94.62 109 PRO A CA 1
ATOM 775 C C . PRO A 1 109 ? 9.987 -9.761 7.340 1.00 94.62 109 PRO A C 1
ATOM 777 O O . PRO A 1 109 ? 9.004 -10.077 8.010 1.00 94.62 109 PRO A O 1
ATOM 780 N N . ALA A 1 110 ? 11.051 -10.558 7.237 1.00 93.44 110 ALA A N 1
ATOM 781 C CA . ALA A 1 110 ? 11.138 -11.857 7.899 1.00 93.44 110 ALA A CA 1
ATOM 782 C C . ALA A 1 110 ? 11.127 -11.725 9.429 1.00 93.44 110 ALA A C 1
ATOM 784 O O . ALA A 1 110 ? 10.415 -12.474 10.101 1.00 93.44 110 ALA A O 1
ATOM 785 N N . VAL A 1 111 ? 11.843 -10.738 9.981 1.00 91.88 111 VAL A N 1
ATOM 786 C CA . VAL A 1 111 ? 11.834 -10.450 11.424 1.00 91.88 111 VAL A CA 1
ATOM 787 C C . VAL A 1 111 ? 10.426 -10.085 11.897 1.00 91.88 111 VAL A C 1
ATOM 789 O O . VAL A 1 111 ? 9.944 -10.675 12.862 1.00 91.88 111 VAL A O 1
ATOM 792 N N . ILE A 1 112 ? 9.721 -9.188 11.200 1.00 89.69 112 ILE A N 1
ATOM 793 C CA . ILE A 1 112 ? 8.351 -8.798 11.579 1.00 89.69 112 ILE A CA 1
ATOM 794 C C . ILE A 1 112 ? 7.391 -9.990 11.488 1.00 89.69 112 ILE A C 1
ATOM 796 O O . ILE A 1 112 ? 6.594 -10.191 12.401 1.00 89.69 112 ILE A O 1
ATOM 800 N N . ARG A 1 113 ? 7.485 -10.815 10.435 1.00 90.38 113 ARG A N 1
ATOM 801 C CA . ARG A 1 113 ? 6.677 -12.042 10.311 1.00 90.38 113 ARG A CA 1
ATOM 802 C C . ARG A 1 113 ? 6.911 -13.000 11.476 1.00 90.38 113 ARG A C 1
ATOM 804 O O . ARG A 1 113 ? 5.947 -13.541 12.006 1.00 90.38 113 ARG A O 1
ATOM 811 N N . SER A 1 114 ? 8.169 -13.185 11.885 1.00 87.75 114 SER A N 1
ATOM 812 C CA . SER A 1 114 ? 8.505 -14.043 13.027 1.00 87.75 114 SER A CA 1
ATOM 813 C C . SER A 1 114 ? 7.945 -13.507 14.346 1.00 87.75 114 SER A C 1
ATOM 815 O O . SER A 1 114 ? 7.393 -14.281 15.116 1.00 87.75 114 SER A O 1
ATOM 817 N N . ALA A 1 115 ? 7.994 -12.189 14.565 1.00 83.25 115 ALA A N 1
ATOM 818 C CA . ALA A 1 115 ? 7.428 -11.557 15.755 1.00 83.25 115 ALA A CA 1
ATOM 819 C C . ALA A 1 115 ? 5.891 -11.621 15.779 1.00 83.25 115 ALA A C 1
ATOM 821 O O . ALA A 1 115 ? 5.290 -11.808 16.831 1.00 83.25 115 ALA A O 1
ATOM 822 N N . ALA A 1 116 ? 5.240 -11.489 14.621 1.00 79.25 116 ALA A N 1
ATOM 823 C CA . ALA A 1 116 ? 3.784 -11.543 14.534 1.00 79.25 116 ALA A CA 1
ATOM 824 C C . ALA A 1 116 ? 3.205 -12.954 14.725 1.00 79.25 116 ALA A C 1
ATOM 826 O O . ALA A 1 116 ? 2.025 -13.088 15.042 1.00 79.25 116 ALA A O 1
ATOM 827 N N . ALA A 1 117 ? 4.021 -14.004 14.579 1.00 67.00 117 ALA A N 1
ATOM 828 C CA . ALA A 1 117 ? 3.615 -15.378 14.871 1.00 67.00 117 ALA A CA 1
ATOM 829 C C . ALA A 1 117 ? 3.221 -15.594 16.352 1.00 67.00 117 ALA A C 1
ATOM 831 O O . ALA A 1 117 ? 2.612 -16.612 16.671 1.00 67.00 117 ALA A O 1
ATOM 832 N N . GLU A 1 118 ? 3.516 -14.636 17.237 1.00 62.62 118 GLU A N 1
ATOM 833 C CA . GLU A 1 118 ? 3.163 -14.632 18.662 1.00 62.62 118 GLU A CA 1
ATOM 834 C C . GLU A 1 118 ? 1.798 -13.949 18.946 1.00 62.62 118 GLU A C 1
ATOM 836 O O . GLU A 1 118 ? 1.694 -13.084 19.811 1.00 62.62 118 GLU A O 1
ATOM 841 N N . ASP A 1 119 ? 0.739 -14.338 18.219 1.00 69.31 119 ASP A N 1
ATOM 842 C CA . ASP A 1 119 ? -0.668 -13.884 18.368 1.00 69.31 119 ASP A CA 1
ATOM 843 C C . ASP A 1 119 ? -1.013 -12.443 17.915 1.00 69.31 119 ASP A C 1
ATOM 845 O O . ASP A 1 119 ? -2.102 -11.934 18.206 1.00 69.31 119 ASP A O 1
ATOM 849 N N . ALA A 1 120 ? -0.156 -11.776 17.133 1.00 71.81 120 ALA A N 1
ATOM 850 C CA . ALA A 1 120 ? -0.483 -10.466 16.561 1.00 71.81 120 ALA A CA 1
ATOM 851 C C . ALA A 1 120 ? -1.044 -10.590 15.128 1.00 71.81 120 ALA A C 1
ATOM 853 O O . ALA A 1 120 ? -0.391 -11.165 14.253 1.00 71.81 120 ALA A O 1
ATOM 854 N N . PRO A 1 121 ? -2.219 -10.008 14.819 1.00 78.38 121 PRO A N 1
ATOM 855 C CA . PRO A 1 121 ? -2.700 -9.956 13.445 1.00 78.38 121 PRO A CA 1
ATOM 856 C C . PRO A 1 121 ? -1.728 -9.202 12.532 1.00 78.38 121 PRO A C 1
ATOM 858 O O . PRO A 1 121 ? -1.388 -8.052 12.799 1.00 78.38 121 PRO A O 1
ATOM 861 N N . LEU A 1 122 ? -1.318 -9.840 11.433 1.00 84.25 122 LEU A N 1
ATOM 862 C CA . LEU A 1 122 ? -0.315 -9.304 10.513 1.00 84.25 122 LEU A CA 1
ATOM 863 C C . LEU A 1 122 ? -0.905 -8.973 9.148 1.00 84.25 122 LEU A C 1
ATOM 865 O O . LEU A 1 122 ? -1.365 -9.876 8.445 1.00 84.25 122 LEU A O 1
ATOM 869 N N . ILE A 1 123 ? -0.788 -7.717 8.719 1.00 88.31 123 ILE A N 1
ATOM 870 C CA . ILE A 1 123 ? -0.971 -7.338 7.312 1.00 88.31 123 ILE A CA 1
ATOM 871 C C . ILE A 1 123 ? 0.399 -7.361 6.631 1.00 88.31 123 ILE A C 1
ATOM 873 O O . ILE A 1 123 ? 1.266 -6.526 6.906 1.00 88.31 123 ILE A O 1
ATOM 877 N N . ASP A 1 124 ? 0.608 -8.333 5.744 1.00 91.44 124 ASP A N 1
ATOM 878 C CA . ASP A 1 124 ? 1.873 -8.499 5.025 1.00 91.44 124 ASP A CA 1
ATOM 879 C C . ASP A 1 124 ? 1.935 -7.581 3.800 1.00 91.44 124 ASP A C 1
ATOM 881 O O . ASP A 1 124 ? 1.812 -8.020 2.654 1.00 91.44 124 ASP A O 1
ATOM 885 N N . LEU A 1 125 ? 2.127 -6.278 4.040 1.00 93.31 125 LEU A N 1
ATOM 886 C CA . LEU A 1 125 ? 2.229 -5.317 2.941 1.00 93.31 125 LEU A CA 1
ATOM 887 C C . LEU A 1 125 ? 3.459 -5.553 2.072 1.00 93.31 125 LEU A C 1
ATOM 889 O O . LEU A 1 125 ? 3.433 -5.144 0.916 1.00 93.31 125 LEU A O 1
ATOM 893 N N . THR A 1 126 ? 4.517 -6.214 2.555 1.00 96.25 126 THR A N 1
ATOM 894 C CA . THR A 1 126 ? 5.629 -6.590 1.670 1.00 96.25 126 THR A CA 1
ATOM 895 C C . THR A 1 126 ? 5.118 -7.517 0.574 1.00 96.25 126 THR A C 1
ATOM 897 O O . THR A 1 126 ? 5.356 -7.243 -0.598 1.00 96.25 126 THR A O 1
ATOM 900 N N . ALA A 1 127 ? 4.380 -8.573 0.929 1.00 95.81 127 ALA A N 1
ATOM 901 C CA . ALA A 1 127 ? 3.829 -9.505 -0.051 1.00 95.81 127 ALA A CA 1
ATOM 902 C C . ALA A 1 127 ? 2.816 -8.826 -0.991 1.00 95.81 127 ALA A C 1
ATOM 904 O O . ALA A 1 127 ? 2.920 -8.958 -2.211 1.00 95.81 127 ALA A O 1
ATOM 905 N N . GLU A 1 128 ? 1.873 -8.058 -0.439 1.00 96.31 128 GLU A N 1
ATOM 906 C CA . GLU A 1 128 ? 0.814 -7.410 -1.225 1.00 96.31 128 GLU A CA 1
ATOM 907 C C . GLU A 1 128 ? 1.375 -6.329 -2.170 1.00 96.31 128 GLU A C 1
ATOM 909 O O . GLU A 1 128 ? 1.026 -6.285 -3.353 1.00 96.31 128 GLU A O 1
ATOM 914 N N . THR A 1 129 ? 2.299 -5.486 -1.692 1.00 97.94 129 THR A N 1
ATOM 915 C CA . THR A 1 129 ? 2.916 -4.444 -2.532 1.00 97.94 129 THR A CA 1
ATOM 916 C C . THR A 1 129 ? 3.907 -5.015 -3.540 1.00 97.94 129 THR A C 1
ATOM 918 O O . THR A 1 129 ? 3.959 -4.509 -4.659 1.00 97.94 129 THR A O 1
ATOM 921 N N . LYS A 1 130 ? 4.638 -6.092 -3.209 1.00 98.38 130 LYS A N 1
ATOM 922 C CA . LYS A 1 130 ? 5.473 -6.824 -4.176 1.00 98.38 130 LYS A CA 1
ATOM 923 C C . LYS A 1 130 ? 4.635 -7.298 -5.356 1.00 98.38 130 LYS A C 1
ATOM 925 O O . LYS A 1 130 ? 4.938 -6.935 -6.488 1.00 98.38 130 LYS A O 1
ATOM 930 N N . ALA A 1 131 ? 3.556 -8.032 -5.082 1.00 98.25 131 ALA A N 1
ATOM 931 C CA . ALA A 1 131 ? 2.680 -8.571 -6.118 1.00 98.25 131 ALA A CA 1
ATOM 932 C C . ALA A 1 131 ? 2.110 -7.463 -7.018 1.00 98.25 131 ALA A C 1
ATOM 934 O O . ALA A 1 131 ? 2.142 -7.573 -8.245 1.00 98.25 131 ALA A O 1
ATOM 935 N N . LEU A 1 132 ? 1.648 -6.360 -6.420 1.00 98.31 132 LEU A N 1
ATOM 936 C CA . LEU A 1 132 ? 1.165 -5.204 -7.171 1.00 98.31 132 LEU A CA 1
ATOM 937 C C . LEU A 1 132 ? 2.264 -4.592 -8.054 1.00 98.31 132 LEU A C 1
ATOM 939 O O . LEU A 1 132 ? 2.054 -4.409 -9.252 1.00 98.31 132 LEU A O 1
ATOM 943 N N . VAL A 1 133 ? 3.431 -4.274 -7.495 1.00 98.62 133 VAL A N 1
ATOM 944 C CA . VAL A 1 133 ? 4.507 -3.597 -8.237 1.00 98.62 133 VAL A CA 1
ATOM 945 C C . VAL A 1 133 ? 5.051 -4.478 -9.358 1.00 98.62 133 VAL A C 1
ATOM 947 O O . VAL A 1 133 ? 5.287 -3.973 -10.454 1.00 98.62 133 VAL A O 1
ATOM 950 N N . GLU A 1 134 ? 5.186 -5.783 -9.127 1.00 98.62 134 GLU A N 1
ATOM 951 C CA . GLU A 1 134 ? 5.589 -6.747 -10.153 1.00 98.62 134 GLU A CA 1
ATOM 952 C C . GLU A 1 134 ? 4.552 -6.864 -11.268 1.00 98.62 134 GLU A C 1
ATOM 954 O O . GLU A 1 134 ? 4.923 -6.834 -12.439 1.00 98.62 134 GLU A O 1
ATOM 959 N N . SER A 1 135 ? 3.255 -6.889 -10.935 1.00 98.50 135 SER A N 1
ATOM 960 C CA . SER A 1 135 ? 2.186 -6.924 -11.945 1.00 98.50 135 SER A CA 1
ATOM 961 C C . SER A 1 135 ? 2.182 -5.696 -12.866 1.00 98.50 135 SER A C 1
ATOM 963 O O . SER A 1 135 ? 1.819 -5.794 -14.037 1.00 98.50 135 SER A O 1
ATOM 965 N N . LEU A 1 136 ? 2.619 -4.539 -12.355 1.00 98.25 136 LEU A N 1
ATOM 966 C CA . LEU A 1 136 ? 2.750 -3.298 -13.122 1.00 98.25 136 LEU A CA 1
ATOM 967 C C . LEU A 1 136 ? 4.063 -3.231 -13.920 1.00 98.25 136 LEU A C 1
ATOM 969 O O . LEU A 1 136 ? 4.196 -2.413 -14.837 1.00 98.25 136 LEU A O 1
ATOM 973 N N . GLY A 1 137 ? 5.047 -4.049 -13.546 1.00 98.25 137 GLY A N 1
ATOM 974 C CA . GLY A 1 137 ? 6.394 -4.048 -14.095 1.00 98.25 137 GLY A CA 1
ATOM 975 C C . GLY A 1 137 ? 7.164 -2.736 -13.879 1.00 98.25 137 GLY A C 1
ATOM 976 O O . GLY A 1 137 ? 6.680 -1.791 -13.239 1.00 98.25 137 GLY A O 1
ATOM 977 N N . PRO A 1 138 ? 8.388 -2.632 -14.431 1.00 97.50 138 PRO A N 1
ATOM 978 C CA . PRO A 1 138 ? 9.242 -1.464 -14.238 1.00 97.50 138 PRO A CA 1
ATOM 979 C C . PRO A 1 138 ? 8.594 -0.155 -14.691 1.00 97.50 138 PRO A C 1
ATOM 981 O O . PRO A 1 138 ? 8.655 0.838 -13.971 1.00 97.50 138 PRO A O 1
ATOM 984 N N . GLU A 1 139 ? 7.954 -0.125 -15.855 1.00 97.25 139 GLU A N 1
ATOM 985 C CA . GLU A 1 139 ? 7.400 1.118 -16.396 1.00 97.25 139 GLU A CA 1
ATOM 986 C C . GLU A 1 139 ? 6.095 1.531 -15.706 1.00 97.25 139 GLU A C 1
ATOM 988 O O . GLU A 1 139 ? 5.990 2.670 -15.247 1.00 97.25 139 GLU A O 1
ATOM 993 N N . GLY A 1 140 ? 5.136 0.611 -15.553 1.00 97.69 140 GLY A N 1
ATOM 994 C CA . GLY A 1 140 ? 3.835 0.912 -14.947 1.00 97.69 140 GLY A CA 1
ATOM 995 C C . GLY A 1 140 ? 3.936 1.302 -13.471 1.00 97.69 140 GLY A C 1
ATOM 996 O O . GLY A 1 140 ? 3.203 2.170 -12.998 1.00 97.69 140 GLY A O 1
ATOM 997 N N . SER A 1 141 ? 4.903 0.737 -12.744 1.00 98.19 141 SER A N 1
ATOM 998 C CA . SER A 1 141 ? 5.095 1.029 -11.319 1.00 98.19 141 SER A CA 1
ATOM 999 C C . SER A 1 141 ? 5.666 2.419 -11.022 1.00 98.19 141 SER A C 1
ATOM 1001 O O . SER A 1 141 ? 5.645 2.841 -9.866 1.00 98.19 141 SER A O 1
ATOM 1003 N N . LYS A 1 142 ? 6.157 3.175 -12.018 1.00 98.38 142 LYS A N 1
ATOM 1004 C CA . LYS A 1 142 ? 6.747 4.509 -11.786 1.00 98.38 142 LYS A CA 1
ATOM 1005 C C . LYS A 1 142 ? 5.789 5.469 -11.083 1.00 98.38 142 LYS A C 1
ATOM 1007 O O . LYS A 1 142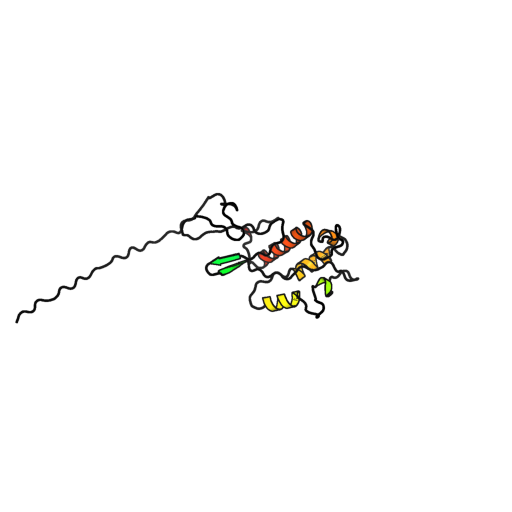 ? 6.241 6.250 -10.258 1.00 98.38 142 LYS A O 1
ATOM 1012 N N . ALA A 1 143 ? 4.489 5.392 -11.378 1.00 97.19 143 ALA A N 1
ATOM 1013 C CA . ALA A 1 143 ? 3.473 6.266 -10.787 1.00 97.19 143 ALA A CA 1
ATOM 1014 C C . ALA A 1 143 ? 3.188 5.972 -9.303 1.00 97.19 143 ALA A C 1
ATOM 1016 O O . ALA A 1 143 ? 2.639 6.826 -8.608 1.00 97.19 143 ALA A O 1
ATOM 1017 N N . ILE A 1 144 ? 3.560 4.790 -8.803 1.00 98.19 144 ILE A N 1
ATOM 1018 C CA . ILE A 1 144 ? 3.394 4.417 -7.390 1.00 98.19 144 ILE A CA 1
ATOM 1019 C C . ILE A 1 144 ? 4.426 5.138 -6.506 1.00 98.19 144 ILE A C 1
ATOM 1021 O O . ILE A 1 144 ? 4.160 5.461 -5.349 1.00 98.19 144 ILE A O 1
ATOM 1025 N N . TYR A 1 145 ? 5.592 5.462 -7.057 1.00 98.25 145 TYR A N 1
ATOM 1026 C CA . TYR A 1 145 ? 6.704 6.074 -6.333 1.00 98.25 145 TYR A CA 1
ATOM 1027 C C . TYR A 1 145 ? 6.938 7.514 -6.793 1.00 98.25 145 TYR A C 1
ATOM 1029 O O . TYR A 1 145 ? 6.441 7.923 -7.838 1.00 98.25 145 TYR A O 1
ATOM 1037 N N . LEU A 1 146 ? 7.746 8.280 -6.059 1.00 97.44 146 LEU A N 1
ATOM 1038 C CA . LEU A 1 146 ? 8.239 9.598 -6.481 1.00 97.44 146 LEU A CA 1
ATOM 1039 C C . LEU A 1 146 ? 9.306 9.481 -7.593 1.00 97.44 146 LEU A C 1
ATOM 1041 O O . LEU A 1 146 ? 10.277 10.243 -7.652 1.00 97.44 146 LEU A O 1
ATOM 1045 N N . TYR A 1 147 ? 9.171 8.486 -8.474 1.00 97.06 147 TYR A N 1
ATOM 1046 C CA . TYR A 1 147 ? 10.150 8.176 -9.506 1.00 97.06 147 TYR A CA 1
ATOM 1047 C C . TYR A 1 147 ? 10.126 9.203 -10.637 1.00 97.06 147 TYR A C 1
ATOM 1049 O O . TYR A 1 147 ? 11.172 9.557 -11.188 1.00 97.06 147 TYR A O 1
ATOM 1057 N N . ASN A 1 148 ? 8.943 9.681 -11.011 1.00 92.44 148 ASN A N 1
ATOM 1058 C CA . ASN A 1 148 ? 8.811 10.641 -12.102 1.00 92.44 148 ASN A CA 1
ATOM 1059 C C . ASN A 1 148 ? 9.289 12.037 -11.685 1.00 92.44 148 ASN A C 1
ATOM 1061 O O . ASN A 1 148 ? 9.830 12.766 -12.509 1.00 92.44 148 ASN A O 1
ATOM 1065 N N . GLU A 1 149 ? 9.161 12.362 -10.402 1.00 92.62 149 GLU A N 1
ATOM 1066 C CA . GLU A 1 149 ? 9.489 13.653 -9.811 1.00 92.62 149 GLU A CA 1
ATOM 1067 C C . GLU A 1 149 ? 10.938 13.715 -9.321 1.00 92.62 149 GLU A C 1
ATOM 1069 O O . GLU A 1 149 ? 11.611 14.726 -9.504 1.00 92.62 149 GLU A O 1
ATOM 1074 N N . LYS A 1 150 ? 11.422 12.647 -8.672 1.00 95.56 150 LYS A N 1
ATOM 1075 C CA . LYS A 1 150 ? 12.711 12.633 -7.957 1.00 95.56 150 LYS A CA 1
ATOM 1076 C C . LYS A 1 150 ? 13.596 11.431 -8.274 1.00 95.56 150 LYS A C 1
ATOM 1078 O O . LYS A 1 150 ? 14.659 11.302 -7.675 1.00 95.56 150 LYS A O 1
ATOM 1083 N N . ARG A 1 151 ? 13.180 10.550 -9.194 1.00 96.62 151 ARG A N 1
ATOM 1084 C CA . ARG A 1 151 ? 13.848 9.257 -9.457 1.00 96.62 151 ARG A CA 1
ATOM 1085 C C . ARG A 1 151 ? 14.003 8.413 -8.186 1.00 96.62 151 ARG A C 1
ATOM 1087 O O . ARG A 1 151 ? 14.942 7.635 -8.053 1.00 96.62 151 ARG A O 1
ATOM 1094 N N . ASP A 1 152 ? 13.055 8.565 -7.269 1.00 97.25 152 ASP A N 1
ATOM 1095 C CA . ASP A 1 152 ? 13.036 7.887 -5.983 1.00 97.25 152 ASP A CA 1
ATOM 1096 C C . ASP A 1 152 ? 12.248 6.572 -6.080 1.00 97.25 152 ASP A C 1
ATOM 1098 O O . ASP A 1 152 ? 11.098 6.560 -6.513 1.00 97.25 152 ASP A O 1
ATOM 1102 N N . ASN A 1 153 ? 12.879 5.463 -5.689 1.00 97.50 153 ASN A N 1
ATOM 1103 C CA . ASN A 1 153 ? 12.291 4.117 -5.695 1.00 97.50 153 ASN A CA 1
ATOM 1104 C C . ASN A 1 153 ? 11.777 3.668 -4.315 1.00 97.50 153 ASN A C 1
ATOM 1106 O O . ASN A 1 153 ? 11.414 2.505 -4.149 1.00 97.50 153 ASN A O 1
ATOM 1110 N N . THR A 1 154 ? 11.803 4.546 -3.312 1.00 95.81 154 THR A N 1
ATOM 1111 C CA . THR A 1 154 ? 11.422 4.237 -1.925 1.00 95.81 154 THR A CA 1
ATOM 1112 C C . THR A 1 154 ? 10.186 5.018 -1.508 1.00 95.81 154 THR A C 1
ATOM 1114 O O . THR A 1 154 ? 9.237 4.433 -0.993 1.00 95.81 154 THR A O 1
ATOM 1117 N N . HIS A 1 155 ? 10.170 6.329 -1.738 1.00 95.88 155 HIS A N 1
ATOM 1118 C CA . HIS A 1 155 ? 9.058 7.172 -1.310 1.00 95.88 155 HIS A CA 1
ATOM 1119 C C . HIS A 1 155 ? 7.891 7.076 -2.294 1.00 95.88 155 HIS A C 1
ATOM 1121 O O . HIS A 1 155 ? 8.077 7.215 -3.503 1.00 95.88 155 HIS A O 1
ATOM 1127 N N . THR A 1 156 ? 6.682 6.852 -1.780 1.00 95.56 156 THR A N 1
ATOM 1128 C CA . THR A 1 156 ? 5.461 6.767 -2.589 1.00 95.56 156 THR A CA 1
ATOM 1129 C C . THR A 1 156 ? 5.004 8.142 -3.067 1.00 95.56 156 THR A C 1
ATOM 1131 O O . THR A 1 156 ? 5.103 9.127 -2.331 1.00 95.56 156 THR A O 1
ATOM 1134 N N . SER A 1 157 ? 4.431 8.208 -4.269 1.00 95.06 157 SER A N 1
ATOM 1135 C CA . SER A 1 157 ? 3.639 9.369 -4.686 1.00 95.06 157 SER A CA 1
ATOM 1136 C C . SER A 1 157 ? 2.332 9.440 -3.880 1.00 95.06 157 SER A C 1
ATOM 1138 O O . SER A 1 157 ? 1.956 8.480 -3.205 1.00 95.06 157 SER A O 1
ATOM 1140 N N . VAL A 1 158 ? 1.590 10.551 -3.968 1.00 92.31 158 VAL A N 1
ATOM 1141 C CA . VAL A 1 158 ? 0.239 10.641 -3.367 1.00 92.31 158 VAL A CA 1
ATOM 1142 C C . VAL A 1 158 ? -0.679 9.551 -3.931 1.00 92.31 158 VAL A C 1
ATOM 1144 O O . VAL A 1 158 ? -1.444 8.924 -3.196 1.00 92.31 158 VAL A O 1
ATOM 1147 N N . HIS A 1 159 ? -0.566 9.288 -5.235 1.00 93.88 159 HIS A N 1
ATOM 1148 C CA . HIS A 1 159 ? -1.296 8.214 -5.893 1.00 93.88 159 HIS A CA 1
ATOM 1149 C C . HIS A 1 159 ? -0.900 6.842 -5.328 1.00 93.88 159 HIS A C 1
ATOM 1151 O O . HIS A 1 159 ? -1.770 6.100 -4.883 1.00 93.88 159 HIS A O 1
ATOM 1157 N N . GLY A 1 160 ? 0.396 6.528 -5.258 1.00 95.25 160 GLY A N 1
ATOM 1158 C CA . GLY A 1 160 ? 0.865 5.244 -4.734 1.00 95.25 160 GLY A CA 1
ATOM 1159 C C . GLY A 1 160 ? 0.537 5.027 -3.260 1.00 95.25 160 GLY A C 1
ATOM 1160 O O . GLY A 1 160 ? 0.117 3.936 -2.888 1.00 95.25 160 GLY A O 1
ATOM 1161 N N . ALA A 1 161 ? 0.627 6.073 -2.434 1.00 92.31 161 ALA A N 1
ATOM 1162 C CA . ALA A 1 161 ? 0.192 6.021 -1.041 1.00 92.31 161 ALA A CA 1
ATOM 1163 C C . ALA A 1 161 ? -1.305 5.685 -0.929 1.00 92.31 161 ALA A C 1
ATOM 1165 O O . ALA A 1 161 ? -1.695 4.877 -0.090 1.00 92.31 161 ALA A O 1
ATOM 1166 N N . THR A 1 162 ? -2.136 6.252 -1.810 1.00 90.69 162 THR A N 1
ATOM 1167 C CA . THR A 1 162 ? -3.578 5.957 -1.867 1.00 90.69 162 THR A CA 1
ATOM 1168 C C . THR A 1 162 ? -3.838 4.509 -2.286 1.00 90.69 162 THR A C 1
ATOM 1170 O O . THR A 1 162 ? -4.663 3.831 -1.677 1.00 90.69 162 THR A O 1
ATOM 1173 N N . VAL A 1 163 ? -3.109 4.009 -3.289 1.00 94.50 163 VAL A N 1
ATOM 1174 C CA . VAL A 1 163 ? -3.209 2.612 -3.739 1.00 94.50 163 VAL A CA 1
ATOM 1175 C C . VAL A 1 163 ? -2.815 1.648 -2.614 1.00 94.50 163 VAL A C 1
ATOM 1177 O O . VAL A 1 163 ? -3.558 0.714 -2.318 1.00 94.50 163 VAL A O 1
ATOM 1180 N N . TYR A 1 164 ? -1.697 1.896 -1.928 1.00 93.94 164 TYR A N 1
ATOM 1181 C CA . TYR A 1 164 ? -1.238 1.049 -0.821 1.00 93.94 164 TYR A CA 1
ATOM 1182 C C . TYR A 1 164 ? -2.142 1.131 0.413 1.00 93.94 164 TYR A C 1
ATOM 1184 O O . TYR A 1 164 ? -2.342 0.124 1.088 1.00 93.94 164 TYR A O 1
ATOM 1192 N N . ALA A 1 165 ? -2.762 2.282 0.685 1.00 88.44 165 ALA A N 1
ATOM 1193 C CA . ALA A 1 165 ? -3.795 2.382 1.716 1.00 88.44 165 ALA A CA 1
ATOM 1194 C C . ALA A 1 165 ? -5.015 1.494 1.398 1.00 88.44 165 ALA A C 1
ATOM 1196 O O . ALA A 1 165 ? -5.631 0.946 2.313 1.00 88.44 165 ALA A O 1
ATOM 1197 N N . GLY A 1 166 ? -5.338 1.307 0.113 1.00 88.88 166 GLY A N 1
ATOM 1198 C CA . GLY A 1 166 ? -6.337 0.336 -0.338 1.00 88.88 166 GLY A CA 1
ATOM 1199 C C . GLY A 1 166 ? -5.976 -1.103 0.040 1.00 88.88 166 GLY A C 1
ATOM 1200 O O . GLY A 1 166 ? -6.823 -1.810 0.573 1.00 88.88 166 GLY A O 1
ATOM 1201 N N . LEU A 1 167 ? -4.711 -1.499 -0.135 1.00 91.69 167 LEU A N 1
ATOM 1202 C CA . LEU A 1 167 ? -4.221 -2.825 0.268 1.00 91.69 167 LEU A CA 1
ATOM 1203 C C . LEU A 1 167 ? -4.344 -3.042 1.783 1.00 91.69 167 LEU A C 1
ATOM 1205 O O . LEU A 1 167 ? -4.902 -4.042 2.218 1.00 91.69 167 LEU A O 1
ATOM 1209 N N . VAL A 1 168 ? -3.947 -2.054 2.597 1.00 88.12 168 VAL A N 1
ATOM 1210 C CA . VAL A 1 168 ? -4.133 -2.106 4.063 1.00 88.12 168 VAL A CA 1
ATOM 1211 C C . VAL A 1 168 ? -5.604 -2.310 4.424 1.00 88.12 168 VAL A C 1
ATOM 1213 O O . VAL A 1 168 ? -5.934 -3.176 5.233 1.00 88.12 168 VAL A O 1
ATOM 1216 N N . ARG A 1 169 ? -6.500 -1.519 3.824 1.00 86.25 169 ARG A N 1
ATOM 1217 C CA . ARG A 1 169 ? -7.948 -1.618 4.043 1.00 86.25 169 ARG A CA 1
ATOM 1218 C C . ARG A 1 169 ? -8.464 -3.019 3.711 1.00 86.25 169 ARG A C 1
ATOM 1220 O O . ARG A 1 169 ? -9.202 -3.600 4.506 1.00 86.25 169 ARG A O 1
ATOM 1227 N N . ASP A 1 170 ? -8.080 -3.555 2.560 1.00 87.75 170 ASP A N 1
ATOM 1228 C CA . ASP A 1 170 ? -8.532 -4.868 2.104 1.00 87.75 170 ASP A CA 1
ATOM 1229 C C . ASP A 1 170 ? -7.950 -5.980 2.994 1.00 87.75 170 ASP A C 1
ATOM 1231 O O . ASP A 1 170 ? -8.662 -6.910 3.379 1.00 87.75 170 ASP A O 1
ATOM 1235 N N . GLY A 1 171 ? -6.701 -5.826 3.441 1.00 87.50 171 GLY A N 1
ATOM 1236 C CA . GLY A 1 171 ? -6.049 -6.709 4.401 1.00 87.50 171 GLY A CA 1
ATOM 1237 C C . GLY A 1 171 ? -6.721 -6.729 5.778 1.00 87.50 171 GLY A C 1
ATOM 1238 O O . GLY A 1 171 ? -6.833 -7.804 6.374 1.00 87.50 171 GLY A O 1
ATOM 1239 N N . LEU A 1 172 ? -7.211 -5.580 6.262 1.00 84.81 172 LEU A N 1
ATOM 1240 C CA . LEU A 1 172 ? -8.001 -5.470 7.496 1.00 84.81 172 LEU A CA 1
ATOM 1241 C C . LEU A 1 172 ? -9.346 -6.197 7.383 1.00 84.81 172 LEU A C 1
ATOM 1243 O O . LEU A 1 172 ? -9.746 -6.905 8.310 1.00 84.81 172 LEU A O 1
ATOM 1247 N N . LEU A 1 173 ? -10.031 -6.037 6.249 1.00 85.31 173 LEU A N 1
ATOM 1248 C CA . LEU A 1 173 ? -11.308 -6.695 5.972 1.00 85.31 173 LEU A CA 1
ATOM 1249 C C . LEU A 1 173 ? -11.153 -8.214 5.872 1.00 85.31 173 LEU A C 1
ATOM 1251 O O . LEU A 1 173 ? -11.889 -8.951 6.527 1.00 85.31 173 LEU A O 1
ATOM 1255 N N . ALA A 1 174 ? -10.170 -8.681 5.098 1.00 86.75 174 ALA A N 1
ATOM 1256 C CA . ALA A 1 174 ? -9.916 -10.103 4.869 1.00 86.75 174 ALA A CA 1
ATOM 1257 C C . ALA A 1 174 ? -9.572 -10.867 6.157 1.00 86.75 174 ALA A C 1
ATOM 1259 O O . ALA A 1 174 ? -9.848 -12.057 6.269 1.00 86.75 174 ALA A O 1
A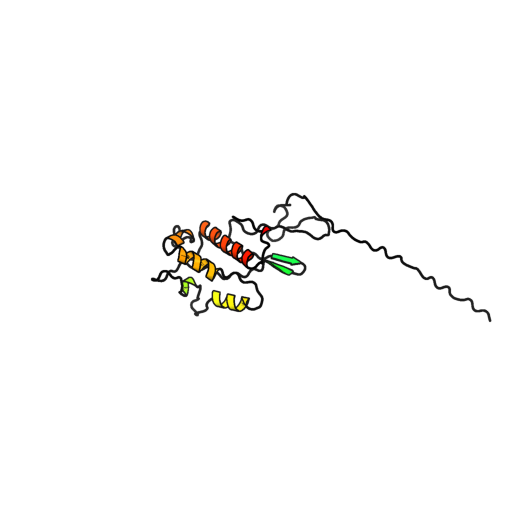TOM 1260 N N . ARG A 1 175 ? -8.984 -10.180 7.142 1.00 84.31 175 ARG A N 1
ATOM 1261 C CA . ARG A 1 175 ? -8.605 -10.746 8.446 1.00 84.31 175 ARG A CA 1
ATOM 1262 C C . ARG A 1 175 ? -9.662 -10.534 9.528 1.00 84.31 175 ARG A C 1
ATOM 1264 O O . ARG A 1 175 ? -9.410 -10.853 10.684 1.00 84.31 175 ARG A O 1
ATOM 1271 N N . HIS A 1 176 ? -10.821 -9.975 9.170 1.00 83.62 176 HIS A N 1
ATOM 1272 C CA . HIS A 1 176 ? -11.900 -9.639 10.101 1.00 83.62 176 HIS A CA 1
ATOM 1273 C C . HIS A 1 176 ? -11.456 -8.730 11.262 1.00 83.62 176 HIS A C 1
ATOM 1275 O O . HIS A 1 176 ? -12.035 -8.764 12.346 1.00 83.62 176 HIS A O 1
ATOM 1281 N N . LEU A 1 177 ? -10.440 -7.890 11.025 1.00 79.56 177 LEU A N 1
ATOM 1282 C CA . LEU A 1 177 ? -9.953 -6.904 11.997 1.00 79.56 177 LEU A CA 1
ATOM 1283 C C . LEU A 1 177 ? -10.848 -5.667 12.048 1.00 79.56 177 LEU A C 1
ATOM 1285 O O . LEU A 1 177 ? -10.831 -4.924 13.024 1.00 79.56 177 LEU A O 1
ATOM 1289 N N . VAL A 1 178 ? -11.652 -5.461 11.004 1.00 78.25 178 VAL A N 1
ATOM 1290 C CA . VAL A 1 178 ? -12.702 -4.445 10.947 1.00 78.25 178 VAL A CA 1
ATOM 1291 C C . VAL A 1 178 ? -13.984 -5.042 10.345 1.00 78.25 178 VAL A C 1
ATOM 1293 O O . VAL A 1 178 ? -13.902 -5.905 9.466 1.00 78.25 178 VAL A O 1
ATOM 1296 N N . PRO A 1 179 ? -15.183 -4.603 10.774 1.00 73.00 179 PRO A N 1
ATOM 1297 C CA . PRO A 1 179 ? -16.442 -5.053 10.182 1.00 73.00 179 PRO A CA 1
ATOM 1298 C C . PRO A 1 179 ? -16.597 -4.580 8.730 1.00 73.00 179 PRO A C 1
ATOM 1300 O O . PRO A 1 179 ? -16.349 -3.414 8.426 1.00 73.00 179 PRO A O 1
ATOM 1303 N N . GLY A 1 180 ? -17.119 -5.442 7.851 1.00 67.94 180 GLY A N 1
ATOM 1304 C CA . GLY A 1 180 ? -17.330 -5.117 6.431 1.00 67.94 180 GLY A CA 1
ATOM 1305 C C . GLY A 1 180 ? -18.210 -3.888 6.175 1.00 67.94 180 GLY A C 1
ATOM 1306 O O . GLY A 1 180 ? -17.948 -3.128 5.251 1.00 67.94 180 GLY A O 1
ATOM 1307 N N . GLY A 1 181 ? -19.212 -3.641 7.027 1.00 68.75 181 GLY A N 1
ATOM 1308 C CA . GLY A 1 181 ? -20.091 -2.467 6.928 1.00 68.75 181 GLY A CA 1
ATOM 1309 C C . GLY A 1 181 ? -19.509 -1.167 7.499 1.00 68.75 181 GLY A C 1
ATOM 1310 O O . GLY A 1 181 ? -20.112 -0.112 7.327 1.00 68.75 181 GLY A O 1
ATOM 1311 N N . ALA A 1 182 ? -18.360 -1.226 8.182 1.00 66.00 182 ALA A N 1
ATOM 1312 C CA . ALA A 1 182 ? -17.719 -0.072 8.822 1.00 66.00 182 ALA A CA 1
ATOM 1313 C C . ALA A 1 182 ? -16.632 0.580 7.947 1.00 66.00 182 ALA A C 1
ATOM 1315 O O . ALA A 1 182 ? -16.087 1.626 8.302 1.00 66.00 182 ALA A O 1
ATOM 1316 N N . VAL A 1 183 ? -16.319 -0.018 6.795 1.00 66.88 183 VAL A N 1
ATOM 1317 C CA . VAL A 1 183 ? -15.294 0.459 5.866 1.00 66.88 183 VAL A CA 1
ATOM 1318 C C . VAL A 1 183 ? -15.965 1.048 4.631 1.00 66.88 183 VAL A C 1
ATOM 1320 O O . VAL A 1 183 ? -16.755 0.385 3.965 1.00 66.88 183 VAL A O 1
ATOM 1323 N N . ARG A 1 184 ? -15.645 2.303 4.291 1.00 64.44 184 ARG A N 1
ATOM 1324 C CA . ARG A 1 184 ? -16.081 2.869 3.009 1.00 64.44 184 ARG A CA 1
ATOM 1325 C C . ARG A 1 184 ? -15.304 2.203 1.882 1.00 64.44 184 ARG A C 1
ATOM 1327 O O . ARG A 1 184 ? -14.073 2.244 1.870 1.00 64.44 184 ARG A O 1
ATOM 1334 N N . VAL A 1 185 ? -16.035 1.635 0.932 1.00 55.72 185 VAL A N 1
ATOM 1335 C CA . VAL A 1 185 ? -15.477 1.232 -0.358 1.00 55.72 185 VAL A CA 1
ATOM 1336 C C . VAL A 1 185 ? -15.117 2.519 -1.107 1.00 55.72 185 VAL A C 1
ATOM 1338 O O . VAL A 1 185 ? -15.920 3.456 -1.127 1.00 55.72 185 VAL A O 1
ATOM 1341 N N . GLY A 1 186 ? -13.871 2.600 -1.577 1.00 52.62 186 GLY A N 1
ATOM 1342 C CA . GLY A 1 186 ? -13.355 3.750 -2.328 1.00 52.62 186 GLY A CA 1
ATOM 1343 C C . GLY A 1 186 ? -13.895 3.795 -3.745 1.00 52.62 186 GLY A C 1
ATOM 1344 O O . GLY A 1 186 ? -14.151 2.700 -4.292 1.00 52.62 186 GLY A O 1
#

Radius of gyration: 27.64 Å; chains: 1; bounding box: 61×36×107 Å

Sequence (186 aa):
MRRVGTAVLLAVALGATLTATPARADGARSPGIANCTTTACHFDVPPGTYDVTVRLGGATASGTSITGETRRSLLPETAVPIVRRWFNADGTLDNGTALLVNSLGVDLPAVIRSAAAEDAPLIDLTAETKALVESLGPEGSKAIYLYNEKRDNTHTSVHGATVYAGLVRDGLLARHLVPGGAVRVG

Secondary structure (DSSP, 8-state):
--PPPPPPP------------------PPP--GGGB-SS-B-----SS----------SS-----EEEGGGEEEE---BPPPPP----TTS---STTTTTB-TT--BHHHHHHHHHTTT---B-HHHHHHHHHHHHHHHHGGGGBTHHHH--SSSBPHHHHHHHHHHHHHHHHHTTSS-GGGS---

InterPro domains:
  IPR008979 Galactose-binding-like domain superfamily [SSF49785] (26-104)
  IPR036514 SGNH hydrolase superfamily [G3DSA:3.40.50.1110] (70-180)

Foldseek 3Di:
DDDDDDDDDDDDDDDDPPPDDFDDPPDDDDPPCPQPDPPDHDDDDDDGDDDDADDDDDLDDDFDWDADDPRHTLRDGQEQDAFFLDADPVQALPDCNRQVQDPVRDRSLVVSVVVCVPPNQYLHNHVVNRVVCSVCTNPRNCQQACCVPPVGRRHGDSVNVVVSVVSVLVSCVVSVSDDPVSDDDD

Organism: NCBI:txid164348